Protein AF-0000000087551312 (afdb_homodimer)

Organism: NCBI:txid2305228

Structure (mmCIF, N/CA/C/O backbone):
data_AF-0000000087551312-model_v1
#
loop_
_entity.id
_entity.type
_entity.pdbx_description
1 polymer 'AsnC family transcriptional regulator'
#
loop_
_atom_site.group_PDB
_atom_site.id
_atom_site.type_symbol
_atom_site.label_atom_id
_atom_site.label_alt_id
_atom_site.label_comp_id
_atom_site.label_asym_id
_atom_site.label_entity_id
_atom_site.label_seq_id
_atom_site.pdbx_PDB_ins_code
_atom_site.Cartn_x
_atom_site.Cartn_y
_atom_site.Cartn_z
_atom_site.occupancy
_atom_site.B_iso_or_equiv
_atom_site.auth_seq_id
_atom_site.auth_comp_id
_atom_site.auth_asym_id
_atom_site.auth_atom_id
_atom_site.pdbx_PDB_model_num
ATOM 1 N N . MET A 1 1 ? 15.039 20.297 -13.961 1 52.34 1 MET A N 1
ATOM 2 C CA . MET A 1 1 ? 16.203 19.703 -13.312 1 52.34 1 MET A CA 1
ATOM 3 C C . MET A 1 1 ? 15.789 18.734 -12.211 1 52.34 1 MET A C 1
ATOM 5 O O . MET A 1 1 ? 14.789 18.953 -11.539 1 52.34 1 MET A O 1
ATOM 9 N N . ASN A 1 2 ? 16.203 17.359 -12.195 1 68.56 2 ASN A N 1
ATOM 10 C CA . ASN A 1 2 ? 15.852 16.359 -11.203 1 68.56 2 ASN A CA 1
ATOM 11 C C . ASN A 1 2 ? 16.328 16.75 -9.805 1 68.56 2 ASN A C 1
ATOM 13 O O . ASN A 1 2 ? 17.5 17.125 -9.625 1 68.56 2 ASN A O 1
ATOM 17 N N . TYR A 1 3 ? 15.375 17.25 -8.852 1 83.62 3 TYR A N 1
ATOM 18 C CA . TYR A 1 3 ? 15.719 17.562 -7.473 1 83.62 3 TYR A CA 1
ATOM 19 C C . TYR A 1 3 ? 16.547 16.453 -6.848 1 83.62 3 TYR A C 1
ATOM 21 O O . TYR A 1 3 ? 16.156 15.273 -6.91 1 83.62 3 TYR A O 1
ATOM 29 N N . GLN A 1 4 ? 17.781 16.875 -6.504 1 89.31 4 GLN A N 1
ATOM 30 C CA . GLN A 1 4 ? 18.641 15.914 -5.832 1 89.31 4 GLN A CA 1
ATOM 31 C C . GLN A 1 4 ? 18.578 16.078 -4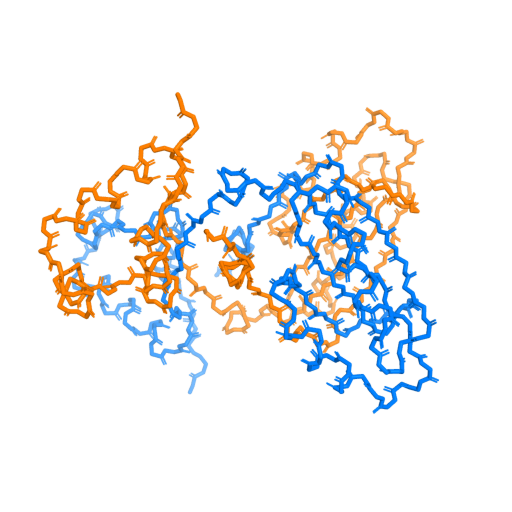.316 1 89.31 4 GLN A C 1
ATOM 33 O O . GLN A 1 4 ? 18.984 17.109 -3.777 1 89.31 4 GLN A O 1
ATOM 38 N N . LEU A 1 5 ? 18.156 15.062 -3.617 1 94.75 5 LEU A N 1
ATOM 39 C CA . LEU A 1 5 ? 18.031 15.094 -2.164 1 94.75 5 LEU A CA 1
ATOM 40 C C . LEU A 1 5 ? 19.406 15.203 -1.499 1 94.75 5 LEU A C 1
ATOM 42 O O . LEU A 1 5 ? 20.359 14.539 -1.912 1 94.75 5 LEU A O 1
ATOM 46 N N . ASP A 1 6 ? 19.516 16.031 -0.512 1 95.62 6 ASP A N 1
ATOM 47 C CA . ASP A 1 6 ? 20.703 16.016 0.33 1 95.62 6 ASP A CA 1
ATOM 48 C C . ASP A 1 6 ? 20.391 15.484 1.726 1 95.62 6 ASP A C 1
ATOM 50 O O . ASP A 1 6 ? 19.297 14.953 1.957 1 95.62 6 ASP A O 1
ATOM 54 N N . GLU A 1 7 ? 21.344 15.586 2.586 1 95.56 7 GLU A N 1
ATOM 55 C CA . GLU A 1 7 ? 21.219 14.992 3.912 1 95.56 7 GLU A CA 1
ATOM 56 C C . GLU A 1 7 ? 20.109 15.664 4.715 1 95.56 7 GLU A C 1
ATOM 58 O O . GLU A 1 7 ? 19.391 15.008 5.473 1 95.56 7 GLU A O 1
ATOM 63 N N . ILE A 1 8 ? 20 16.906 4.551 1 96.31 8 ILE A N 1
ATOM 64 C CA . ILE A 1 8 ? 18.984 17.656 5.27 1 96.31 8 ILE A CA 1
ATOM 65 C C . ILE A 1 8 ? 17.594 17.219 4.805 1 96.31 8 ILE A C 1
ATOM 67 O O . ILE A 1 8 ? 16.719 16.953 5.625 1 96.31 8 ILE A O 1
ATOM 71 N N . ASP A 1 9 ? 17.422 17.156 3.5 1 97.5 9 ASP A N 1
ATOM 72 C CA . ASP A 1 9 ? 16.156 16.688 2.938 1 97.5 9 ASP A CA 1
ATOM 73 C C . ASP A 1 9 ? 15.797 15.305 3.475 1 97.5 9 ASP A C 1
ATOM 75 O O . ASP A 1 9 ? 14.648 15.07 3.871 1 97.5 9 ASP A O 1
ATOM 79 N N . LYS A 1 10 ? 16.781 14.43 3.445 1 97.38 10 LYS A N 1
ATOM 80 C CA . LYS A 1 10 ? 16.562 13.055 3.895 1 97.38 10 LYS A CA 1
ATOM 81 C C . LYS A 1 10 ? 16.125 13.016 5.352 1 97.38 10 LYS A C 1
ATOM 83 O O . LYS A 1 10 ? 15.188 12.289 5.699 1 97.38 10 LYS A O 1
ATOM 88 N N . LYS A 1 11 ? 16.719 13.75 6.16 1 97.69 11 LYS A N 1
ATOM 89 C CA . LYS A 1 11 ? 16.359 13.789 7.578 1 97.69 11 LYS A CA 1
ATOM 90 C C . LYS A 1 11 ? 14.945 14.328 7.777 1 97.69 11 LYS A C 1
ATOM 92 O O . LYS A 1 11 ? 14.188 13.812 8.602 1 97.69 11 LYS A O 1
ATOM 97 N N . ILE A 1 12 ? 14.656 15.367 7.016 1 98.12 12 ILE A N 1
ATOM 98 C CA . ILE A 1 12 ? 13.305 15.914 7.078 1 98.12 12 ILE A CA 1
ATOM 99 C C . ILE A 1 12 ? 12.289 14.836 6.727 1 98.12 12 ILE A C 1
ATOM 101 O O . ILE A 1 12 ? 11.297 14.648 7.438 1 98.12 12 ILE A O 1
ATOM 105 N N . LEU A 1 13 ? 12.562 14.109 5.668 1 97.94 13 LEU A N 1
ATOM 106 C CA . LEU A 1 13 ? 11.672 13.039 5.23 1 97.94 13 LEU A CA 1
ATOM 107 C C . LEU A 1 13 ? 11.555 11.961 6.301 1 97.94 13 LEU A C 1
ATOM 109 O O . LEU A 1 13 ? 10.469 11.422 6.531 1 97.94 13 LEU A O 1
ATOM 113 N N . ASP A 1 14 ? 12.664 11.672 6.93 1 97.88 14 ASP A N 1
ATOM 114 C CA . ASP A 1 14 ? 12.641 10.672 7.992 1 97.88 14 ASP A CA 1
ATOM 115 C C . ASP A 1 14 ? 11.672 11.078 9.102 1 97.88 14 ASP A C 1
ATOM 117 O O . ASP A 1 14 ? 10.875 10.258 9.57 1 97.88 14 ASP A O 1
ATOM 121 N N . PHE A 1 15 ? 11.672 12.305 9.5 1 97.81 15 PHE A N 1
ATOM 122 C CA . PHE A 1 15 ? 10.789 12.805 10.555 1 97.81 15 PHE A CA 1
ATOM 123 C C . PHE A 1 15 ? 9.336 12.766 10.109 1 97.81 15 PHE A C 1
ATOM 125 O O . PHE A 1 15 ? 8.469 12.305 10.852 1 97.81 15 PHE A O 1
ATOM 132 N N . LEU A 1 16 ? 9.109 13.195 8.867 1 97.44 16 LEU A N 1
ATOM 133 C CA . LEU A 1 16 ? 7.738 13.312 8.383 1 97.44 16 LEU A CA 1
ATOM 134 C C . LEU A 1 16 ? 7.137 11.938 8.117 1 97.44 16 LEU A C 1
ATOM 136 O O . LEU A 1 16 ? 5.934 11.734 8.273 1 97.44 16 LEU A O 1
ATOM 140 N N . VAL A 1 17 ? 7.977 11 7.68 1 97.44 17 VAL A N 1
ATOM 141 C CA . VAL A 1 17 ? 7.508 9.633 7.477 1 97.44 17 VAL A CA 1
ATOM 142 C C . VAL A 1 17 ? 7.117 9.016 8.812 1 97.44 17 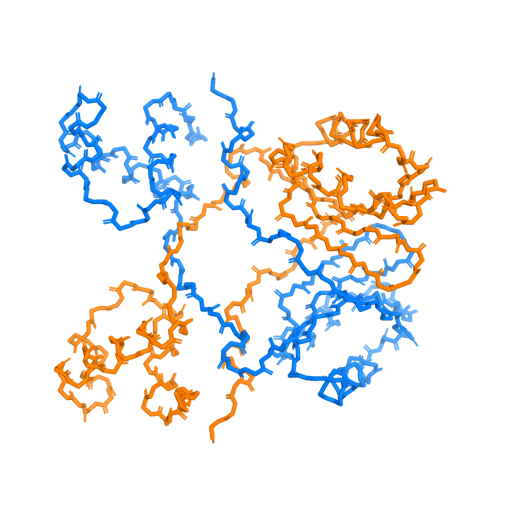VAL A C 1
ATOM 144 O O . VAL A 1 17 ? 6.129 8.289 8.906 1 97.44 17 VAL A O 1
ATOM 147 N N . GLU A 1 18 ? 7.863 9.359 9.805 1 95.56 18 GLU A N 1
ATOM 148 C CA . GLU A 1 18 ? 7.57 8.859 11.148 1 95.56 18 GLU A CA 1
ATOM 149 C C . GLU A 1 18 ? 6.312 9.508 11.719 1 95.56 18 GLU A C 1
ATOM 151 O O . GLU A 1 18 ? 5.488 8.836 12.344 1 95.56 18 GLU A O 1
ATOM 156 N N . ASN A 1 19 ? 6.234 10.773 11.523 1 94.19 19 ASN A N 1
ATOM 157 C CA . ASN A 1 19 ? 5.098 11.57 11.977 1 94.19 19 ASN A CA 1
ATOM 158 C C . ASN A 1 19 ? 4.785 12.711 11.008 1 94.19 19 ASN A C 1
ATOM 160 O O . ASN A 1 19 ? 5.395 13.781 11.086 1 94.19 19 ASN A O 1
ATOM 164 N N . THR A 1 20 ? 3.783 12.438 10.242 1 94.31 20 THR A N 1
ATOM 165 C CA . THR A 1 20 ? 3.453 13.344 9.148 1 94.31 20 THR A CA 1
ATOM 166 C C . THR A 1 20 ? 2.957 14.688 9.688 1 94.31 20 THR A C 1
ATOM 168 O O . THR A 1 20 ? 3.025 15.703 9 1 94.31 20 THR A O 1
ATOM 171 N N . ARG A 1 21 ? 2.529 14.734 10.867 1 89.88 21 ARG A N 1
ATOM 172 C CA . ARG A 1 21 ? 1.94 15.945 11.43 1 89.88 21 ARG A CA 1
ATOM 173 C C . ARG A 1 21 ? 2.939 16.672 12.32 1 89.88 21 ARG A C 1
ATOM 175 O O . ARG A 1 21 ? 2.607 17.703 12.922 1 89.88 21 ARG A O 1
ATOM 182 N N . MET A 1 22 ? 4.148 16.188 12.469 1 94.81 22 MET A N 1
ATOM 183 C CA . MET A 1 22 ? 5.145 16.859 13.305 1 94.81 22 MET A CA 1
ATOM 184 C C . MET A 1 22 ? 5.336 18.312 12.867 1 94.81 22 MET A C 1
ATOM 186 O O . MET A 1 22 ? 5.547 18.578 11.688 1 94.81 22 MET A O 1
ATOM 190 N N . PRO A 1 23 ? 5.195 19.234 13.852 1 96.44 23 PRO A N 1
ATOM 191 C CA . PRO A 1 23 ? 5.41 20.641 13.492 1 96.44 23 PRO A CA 1
ATOM 192 C C . PRO A 1 23 ? 6.812 20.906 12.953 1 96.44 23 PRO A C 1
ATOM 194 O O . PRO A 1 23 ? 7.789 20.344 13.453 1 96.44 23 PRO A O 1
ATOM 197 N N . PHE A 1 24 ? 6.824 21.797 11.945 1 97.44 24 PHE A N 1
ATOM 198 C CA . PHE A 1 24 ? 8.117 22.156 11.367 1 97.44 24 PHE A CA 1
ATOM 199 C C . PHE A 1 24 ? 9.039 22.766 12.414 1 97.44 24 PHE A C 1
ATOM 201 O O . PHE A 1 24 ? 10.25 22.578 12.367 1 97.44 24 PHE A O 1
ATOM 208 N N . THR A 1 25 ? 8.453 23.453 13.359 1 98.06 25 THR A N 1
ATOM 209 C CA . THR A 1 25 ? 9.25 24.031 14.43 1 98.06 25 THR A CA 1
ATOM 210 C C . THR A 1 25 ? 9.938 22.953 15.258 1 98.06 25 THR A C 1
ATOM 212 O O . THR A 1 25 ? 11.086 23.109 15.68 1 98.06 25 THR A O 1
ATOM 215 N N . GLU A 1 26 ? 9.289 21.859 15.539 1 98.19 26 GLU A N 1
ATOM 216 C CA . GLU A 1 26 ? 9.859 20.75 16.297 1 98.19 26 GLU A CA 1
ATOM 217 C C . GLU A 1 26 ? 10.969 20.062 15.5 1 98.19 26 GLU A C 1
ATOM 219 O O . GLU A 1 26 ? 12.023 19.75 16.047 1 98.19 26 GLU A O 1
ATOM 224 N N . ILE A 1 27 ? 10.742 19.812 14.234 1 98.31 27 ILE A N 1
ATOM 225 C CA . ILE A 1 27 ? 11.75 19.219 13.367 1 98.31 27 ILE A CA 1
ATOM 226 C C . ILE A 1 27 ? 13 20.109 13.352 1 98.31 27 ILE A C 1
ATOM 228 O O . ILE A 1 27 ? 14.117 19.609 13.477 1 98.31 27 ILE A O 1
ATOM 232 N N . ALA A 1 28 ? 12.789 21.406 13.203 1 98.38 28 ALA A N 1
ATOM 233 C CA . ALA A 1 28 ? 13.875 22.375 13.156 1 98.38 28 ALA A CA 1
ATOM 234 C C . ALA A 1 28 ? 14.742 22.297 14.414 1 98.38 28 ALA A C 1
ATOM 236 O O . ALA A 1 28 ? 15.969 22.297 14.328 1 98.38 28 ALA A O 1
ATOM 237 N N . LYS A 1 29 ? 14.102 22.203 15.516 1 98.31 29 LYS A N 1
ATOM 238 C CA . LYS A 1 29 ? 14.797 22.109 16.797 1 98.31 29 LYS A CA 1
ATOM 239 C C . LYS A 1 29 ? 15.664 20.844 16.859 1 98.31 29 LYS A C 1
ATOM 241 O O . LYS A 1 29 ? 16.828 20.906 17.266 1 98.31 29 LYS A O 1
ATOM 246 N N . GLN A 1 30 ? 15.133 19.766 16.406 1 97.75 30 GLN A N 1
ATOM 247 C CA . GLN A 1 30 ? 15.844 18.5 16.469 1 97.75 30 GLN A CA 1
ATOM 248 C C . GLN A 1 30 ? 17.031 18.484 15.508 1 97.75 30 GLN A C 1
ATOM 250 O O . GLN A 1 30 ? 18.031 17.812 15.758 1 97.75 30 GLN A O 1
ATOM 255 N N . MET A 1 31 ? 17 19.219 14.445 1 97.69 31 MET A N 1
ATOM 256 C CA . MET A 1 31 ? 18.031 19.203 13.414 1 97.69 31 MET A CA 1
ATOM 257 C C . MET A 1 31 ? 18.984 20.375 13.57 1 97.69 31 MET A C 1
ATOM 259 O O . MET A 1 31 ? 19.969 20.5 12.836 1 97.69 31 MET A O 1
ATOM 263 N N . ASP A 1 32 ? 18.656 21.234 14.453 1 97.25 32 ASP A N 1
ATOM 264 C CA . ASP A 1 32 ? 19.469 22.438 14.719 1 97.25 32 ASP A CA 1
ATOM 265 C C . ASP A 1 32 ? 19.516 23.344 13.492 1 97.25 32 ASP A C 1
ATOM 267 O O . ASP A 1 32 ? 20.594 23.719 13.031 1 97.25 32 ASP A O 1
ATOM 271 N N . VAL A 1 33 ? 18.375 23.609 12.852 1 97.12 33 VAL A N 1
ATOM 272 C CA . VAL A 1 33 ? 18.172 24.562 11.766 1 97.12 33 VAL A CA 1
ATOM 273 C C . VAL A 1 33 ? 16.922 25.406 12.047 1 97.12 33 VAL A C 1
ATOM 275 O O . VAL A 1 33 ? 16.219 25.188 13.031 1 97.12 33 VAL A O 1
ATOM 278 N N . SER A 1 34 ? 16.719 26.406 11.289 1 97 34 SER A N 1
ATOM 279 C CA . SER A 1 34 ? 15.539 27.266 11.484 1 97 34 SER A CA 1
ATOM 280 C C . SER A 1 34 ? 14.289 26.609 10.914 1 97 34 SER A C 1
ATOM 282 O O . SER A 1 34 ? 14.367 25.797 9.984 1 97 34 SER A O 1
ATOM 284 N N . ALA A 1 35 ? 13.117 27.016 11.469 1 96.88 35 ALA A N 1
ATOM 285 C CA . ALA A 1 35 ? 11.844 26.562 10.922 1 96.88 35 ALA A CA 1
ATOM 286 C C . ALA A 1 35 ? 11.688 26.984 9.469 1 96.88 35 ALA A C 1
ATOM 288 O O . ALA A 1 35 ? 11.094 26.266 8.656 1 96.88 35 ALA A O 1
ATOM 289 N N . GLY A 1 36 ? 12.211 28.125 9.133 1 97.56 36 GLY A N 1
ATOM 290 C CA . GLY A 1 36 ? 12.195 28.609 7.762 1 97.56 36 GLY A CA 1
ATOM 291 C C . GLY A 1 36 ? 12.914 27.672 6.801 1 97.56 36 GLY A C 1
ATOM 292 O O . GLY A 1 36 ? 12.445 27.438 5.688 1 97.56 36 GLY A O 1
ATOM 293 N N . THR A 1 37 ? 14.016 27.141 7.219 1 97.5 37 THR A N 1
ATOM 294 C CA . THR A 1 37 ? 14.766 26.188 6.406 1 97.5 37 THR A CA 1
ATOM 295 C C . THR A 1 37 ? 13.93 24.938 6.125 1 97.5 37 THR A C 1
ATOM 297 O O . THR A 1 37 ? 13.867 24.469 4.984 1 97.5 37 THR A O 1
ATOM 300 N N . ILE A 1 38 ? 13.258 24.391 7.18 1 98.31 38 ILE A N 1
ATOM 301 C CA . ILE A 1 38 ? 12.406 23.219 7.012 1 98.31 38 ILE A CA 1
ATOM 302 C C . ILE A 1 38 ? 11.297 23.531 6.012 1 98.31 38 ILE A C 1
ATOM 304 O O . ILE A 1 38 ? 11.047 22.75 5.09 1 98.31 38 ILE A O 1
ATOM 308 N N . HIS A 1 39 ? 10.688 24.688 6.16 1 98.19 39 HIS A N 1
ATOM 309 C CA . HIS A 1 39 ? 9.602 25.094 5.273 1 98.19 39 HIS A CA 1
ATOM 310 C C . HIS A 1 39 ? 10.062 25.141 3.822 1 98.19 39 HIS A C 1
ATOM 312 O O . HIS A 1 39 ? 9.398 24.578 2.939 1 98.19 39 HIS A O 1
ATOM 318 N N . VAL A 1 40 ? 11.148 25.766 3.588 1 98 40 VAL A N 1
ATOM 319 C CA . VAL A 1 40 ? 11.664 25.953 2.238 1 98 40 VAL A CA 1
ATOM 320 C C . VAL A 1 40 ? 12.008 24.594 1.621 1 98 40 VAL A C 1
ATOM 322 O O . VAL A 1 40 ? 11.672 24.328 0.464 1 98 40 VAL A O 1
ATOM 325 N N . ARG A 1 41 ? 12.664 23.734 2.422 1 98.19 41 ARG A N 1
ATOM 326 C CA . ARG A 1 41 ? 13.07 22.422 1.915 1 98.19 41 ARG A CA 1
ATOM 327 C C . ARG A 1 41 ? 11.859 21.562 1.6 1 98.19 41 ARG A C 1
ATOM 329 O O . ARG A 1 41 ? 11.82 20.891 0.567 1 98.19 41 ARG A O 1
ATOM 336 N N . VAL A 1 42 ? 10.852 21.531 2.459 1 97.94 42 VAL A N 1
ATOM 337 C CA . VAL A 1 42 ? 9.633 20.766 2.227 1 97.94 42 VAL A CA 1
ATOM 338 C C . VAL A 1 42 ? 8.93 21.281 0.971 1 97.94 42 VAL A C 1
ATOM 340 O O . VAL A 1 42 ? 8.516 20.484 0.119 1 97.94 42 VAL A O 1
ATOM 343 N N . LYS A 1 43 ? 8.867 22.562 0.858 1 97.69 43 LYS A N 1
ATOM 344 C CA . LYS A 1 43 ? 8.234 23.172 -0.313 1 97.69 43 LYS A CA 1
ATOM 345 C C . LYS A 1 43 ? 8.969 22.781 -1.593 1 97.69 43 LYS A C 1
ATOM 347 O O . LYS A 1 43 ? 8.344 22.469 -2.605 1 97.69 43 LYS A O 1
ATOM 352 N N . LYS A 1 44 ? 10.234 22.828 -1.572 1 97.94 44 LYS A N 1
ATOM 353 C CA . LYS A 1 44 ? 11.039 22.438 -2.732 1 97.94 44 LYS A CA 1
ATOM 354 C C . LYS A 1 44 ? 10.773 20.984 -3.119 1 97.94 44 LYS A C 1
ATOM 356 O O . LYS A 1 44 ? 10.672 20.656 -4.305 1 97.94 44 LYS A O 1
ATOM 361 N N . MET A 1 45 ? 10.656 20.125 -2.098 1 98.06 45 MET A N 1
ATOM 362 C CA . MET A 1 45 ? 10.391 18.703 -2.375 1 98.06 45 MET A CA 1
ATOM 363 C C . MET A 1 45 ? 8.977 18.516 -2.902 1 98.06 45 MET A C 1
ATOM 365 O O . MET A 1 45 ? 8.734 17.625 -3.727 1 98.06 45 MET A O 1
ATOM 369 N N . GLU A 1 46 ? 8.039 19.281 -2.443 1 97.75 46 GLU A N 1
ATOM 370 C CA . GLU A 1 46 ? 6.688 19.266 -2.994 1 97.75 46 GLU A CA 1
ATOM 371 C C . GLU A 1 46 ? 6.684 19.719 -4.449 1 97.75 46 GLU A C 1
ATOM 373 O O . GLU A 1 46 ? 6.09 19.062 -5.309 1 97.75 46 GLU A O 1
ATOM 378 N N . ASP A 1 47 ? 7.418 20.812 -4.758 1 97.62 47 ASP A N 1
ATOM 379 C CA . ASP A 1 47 ? 7.477 21.359 -6.105 1 97.62 47 ASP A CA 1
ATOM 380 C C . ASP A 1 47 ? 8.148 20.391 -7.07 1 97.62 47 ASP A C 1
ATOM 382 O O . ASP A 1 47 ? 7.797 20.328 -8.25 1 97.62 47 ASP A O 1
ATOM 386 N N . ALA A 1 48 ? 9.062 19.688 -6.516 1 97.5 48 ALA A N 1
ATOM 387 C CA . ALA A 1 48 ? 9.789 18.719 -7.324 1 97.5 48 ALA A CA 1
ATOM 388 C C . ALA A 1 48 ? 8.961 17.453 -7.543 1 97.5 48 ALA A C 1
ATOM 390 O O . ALA A 1 48 ? 9.359 16.562 -8.297 1 97.5 48 ALA A O 1
ATOM 391 N N . GLY A 1 49 ? 7.836 17.281 -6.824 1 97.56 49 GLY A N 1
ATOM 392 C CA . GLY A 1 49 ? 6.961 16.125 -6.984 1 97.56 49 GLY A CA 1
ATOM 393 C C . GLY A 1 49 ? 7.375 14.945 -6.137 1 97.56 49 GLY A C 1
ATOM 394 O O . GLY A 1 49 ? 6.902 13.828 -6.352 1 97.56 49 GLY A O 1
ATOM 395 N N . ILE A 1 50 ? 8.312 15.156 -5.246 1 97.69 50 ILE A N 1
ATOM 396 C CA . ILE A 1 50 ? 8.75 14.094 -4.344 1 97.69 50 ILE A CA 1
ATOM 397 C C . ILE A 1 50 ? 7.703 13.875 -3.254 1 97.69 50 ILE A C 1
ATOM 399 O O . ILE A 1 50 ? 7.281 12.742 -3.01 1 97.69 50 ILE A O 1
ATOM 403 N N . ILE A 1 51 ? 7.359 14.945 -2.58 1 97.44 51 ILE A N 1
ATOM 404 C CA . ILE A 1 51 ? 6.266 14.906 -1.618 1 97.44 51 ILE A CA 1
ATOM 405 C C . ILE A 1 51 ? 4.945 15.203 -2.328 1 97.44 51 ILE A C 1
ATOM 407 O O . ILE A 1 51 ? 4.77 16.281 -2.9 1 97.44 51 ILE A O 1
ATOM 411 N N . LEU A 1 52 ? 4.023 14.312 -2.279 1 96.56 52 LEU A N 1
ATOM 412 C CA . LEU A 1 52 ? 2.768 14.445 -3.012 1 96.56 52 LEU A CA 1
ATOM 413 C C . LEU A 1 52 ? 1.635 14.852 -2.078 1 96.56 52 LEU A C 1
ATOM 415 O O . LEU A 1 52 ? 0.522 15.133 -2.533 1 96.56 52 LEU A O 1
ATOM 419 N N . GLY A 1 53 ? 1.945 14.875 -0.782 1 94.44 53 GLY A N 1
ATOM 420 C CA . GLY A 1 53 ? 0.942 15.156 0.233 1 94.44 53 GLY A CA 1
ATOM 421 C C . GLY A 1 53 ? 0.851 14.078 1.293 1 94.44 53 GLY A C 1
ATOM 422 O O . GLY A 1 53 ? 1.863 13.484 1.671 1 94.44 53 GLY A O 1
ATOM 423 N N . SER A 1 54 ? -0.32 13.961 1.87 1 94.94 54 SER A N 1
ATOM 424 C CA . SER A 1 54 ? -0.538 12.93 2.885 1 94.94 54 SER A CA 1
ATOM 425 C C . SER A 1 54 ? -1.822 12.156 2.617 1 94.94 54 SER A C 1
ATOM 427 O O . SER A 1 54 ? -2.693 12.617 1.88 1 94.94 54 SER A O 1
ATOM 429 N N . SER A 1 55 ? -1.893 10.984 3.084 1 96.12 55 SER A N 1
ATOM 430 C CA . SER A 1 55 ? -3.082 10.148 2.967 1 96.12 55 SER A CA 1
ATOM 431 C C . SER A 1 55 ? -3.561 9.672 4.336 1 96.12 55 SER A C 1
ATOM 433 O O . SER A 1 55 ? -2.748 9.406 5.223 1 96.12 55 SER A O 1
ATOM 435 N N . LEU A 1 56 ? -4.891 9.578 4.441 1 96.62 56 LEU A N 1
ATOM 436 C CA . LEU A 1 56 ? -5.484 9.086 5.676 1 96.62 56 LEU A CA 1
ATOM 437 C C . LEU A 1 56 ? -5.152 7.609 5.887 1 96.62 56 LEU A C 1
ATOM 439 O O . LEU A 1 56 ? -5.219 6.816 4.945 1 96.62 56 LEU A O 1
ATOM 443 N N . ASN A 1 57 ? -4.68 7.262 7.055 1 96.75 57 ASN A N 1
ATOM 444 C CA . ASN A 1 57 ? -4.488 5.867 7.438 1 96.75 57 ASN A CA 1
ATOM 445 C C . ASN A 1 57 ? -5.723 5.309 8.141 1 96.75 57 ASN A C 1
ATOM 447 O O . ASN A 1 57 ? -6.035 5.703 9.266 1 96.75 57 ASN A O 1
ATOM 451 N N . ILE A 1 58 ? -6.395 4.414 7.445 1 97.06 58 ILE A N 1
ATOM 452 C CA . ILE A 1 58 ? -7.613 3.807 7.965 1 97.06 58 ILE A CA 1
ATOM 453 C C . ILE A 1 58 ? -7.359 2.332 8.273 1 97.06 58 ILE A C 1
ATOM 455 O O . ILE A 1 58 ? -6.711 1.628 7.5 1 97.06 58 ILE A O 1
ATOM 459 N N . ASP A 1 59 ? -7.812 1.879 9.406 1 96.81 59 ASP A N 1
ATOM 460 C CA . ASP A 1 59 ? -7.836 0.449 9.703 1 96.81 59 ASP A CA 1
ATOM 461 C C . ASP A 1 59 ? -9.109 -0.201 9.164 1 96.81 59 ASP A C 1
ATOM 463 O O . ASP A 1 59 ? -10.117 -0.285 9.867 1 96.81 59 ASP A O 1
ATOM 467 N N . TYR A 1 60 ? -9 -0.738 8.016 1 96.62 60 TYR A N 1
ATOM 468 C CA . TYR A 1 60 ? -10.172 -1.309 7.371 1 96.62 60 TYR A CA 1
ATOM 469 C C . TYR A 1 60 ? -10.617 -2.582 8.078 1 96.62 60 TYR A C 1
ATOM 471 O O . TYR A 1 60 ? -11.75 -3.041 7.898 1 96.62 60 TYR A O 1
ATOM 479 N N . GLY A 1 61 ? -9.703 -3.184 8.875 1 95.38 61 GLY A N 1
ATOM 480 C CA . GLY A 1 61 ? -10.141 -4.266 9.75 1 95.38 61 GLY A CA 1
ATOM 481 C C . GLY A 1 61 ? -11.234 -3.848 10.719 1 95.38 61 GLY A C 1
ATOM 482 O O . GLY A 1 61 ? -12.18 -4.602 10.953 1 95.38 61 GLY A O 1
ATOM 483 N N . LYS A 1 62 ? -11.125 -2.67 11.203 1 95.44 62 LYS A N 1
ATOM 484 C CA . LYS A 1 62 ? -12.125 -2.129 12.117 1 95.44 62 LYS A CA 1
ATOM 485 C C . LYS A 1 62 ? -13.43 -1.835 11.383 1 95.44 62 LYS A C 1
ATOM 487 O O . LYS A 1 62 ? -14.469 -1.605 12.016 1 95.44 62 LYS A O 1
ATOM 492 N N . LEU A 1 63 ? -13.391 -1.879 10.078 1 95.06 63 LEU A N 1
ATOM 493 C CA . LEU A 1 63 ? -14.578 -1.688 9.25 1 95.06 63 LEU A CA 1
ATOM 494 C C . LEU A 1 63 ? -15.023 -3.006 8.633 1 95.06 63 LEU A C 1
ATOM 496 O O . LEU A 1 63 ? -15.727 -3.012 7.613 1 95.06 63 LEU A O 1
ATOM 500 N N . ASP A 1 64 ? -14.484 -4.133 9.078 1 94.44 64 ASP A N 1
ATOM 501 C CA . ASP A 1 64 ? -14.914 -5.504 8.82 1 94.44 64 ASP A CA 1
ATOM 502 C C . ASP A 1 64 ? -14.258 -6.047 7.547 1 94.44 64 ASP A C 1
ATOM 504 O O . ASP A 1 64 ? -14.695 -7.07 7.008 1 94.44 64 ASP A O 1
ATOM 508 N N . TYR A 1 65 ? -13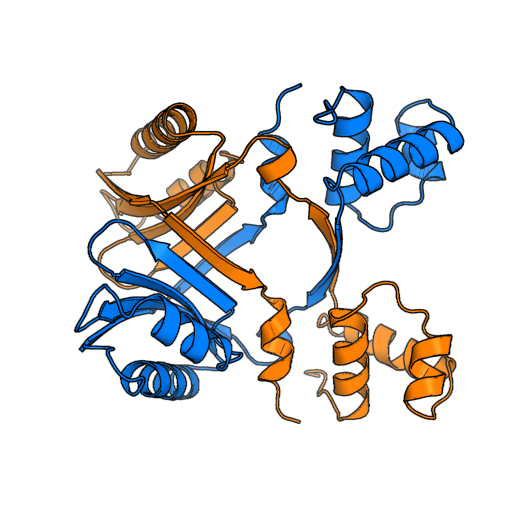.305 -5.352 7.07 1 97 65 TYR A N 1
ATOM 509 C CA . TYR A 1 65 ? -12.555 -5.867 5.934 1 97 65 TYR A CA 1
ATOM 510 C C . TYR A 1 65 ? -11.281 -6.562 6.395 1 97 65 TYR A C 1
ATOM 512 O O . TYR A 1 65 ? -10.195 -5.969 6.383 1 97 65 TYR A O 1
ATOM 520 N N . HIS A 1 66 ? -11.398 -7.832 6.633 1 96.25 66 HIS A N 1
ATOM 521 C CA . HIS A 1 66 ? -10.328 -8.602 7.262 1 96.25 66 HIS A CA 1
ATOM 522 C C . HIS A 1 66 ? -9.641 -9.516 6.258 1 96.25 66 HIS A C 1
ATOM 524 O O . HIS A 1 66 ? -8.578 -10.07 6.543 1 96.25 66 HIS A O 1
ATOM 530 N N . PHE A 1 67 ? -10.25 -9.68 5.195 1 98.19 67 PHE A N 1
ATOM 531 C CA . PHE A 1 67 ? -9.797 -10.68 4.238 1 98.19 67 PHE A CA 1
ATOM 532 C C . PHE A 1 67 ? -8.938 -10.047 3.154 1 98.19 67 PHE A C 1
ATOM 534 O O . PHE A 1 67 ? -9.312 -9.023 2.578 1 98.19 67 PHE A O 1
ATOM 541 N N . THR A 1 68 ? -7.781 -10.578 2.93 1 98.56 68 THR A N 1
ATOM 542 C CA . THR A 1 68 ? -6.898 -10.148 1.849 1 98.56 68 THR A CA 1
ATOM 543 C C . THR A 1 68 ? -6.527 -11.328 0.955 1 98.56 68 THR A C 1
ATOM 545 O O . THR A 1 68 ? -6.25 -12.422 1.448 1 98.56 68 THR A O 1
ATOM 548 N N . ALA A 1 69 ? -6.559 -11.125 -0.315 1 98.5 69 ALA A N 1
ATOM 549 C CA . ALA A 1 69 ? -6.137 -12.156 -1.265 1 98.5 69 ALA A CA 1
ATOM 550 C C . ALA A 1 69 ? -5.348 -11.539 -2.418 1 98.5 69 ALA A C 1
ATOM 552 O O . ALA A 1 69 ? -5.535 -10.375 -2.756 1 98.5 69 ALA A O 1
ATOM 553 N N . PHE A 1 70 ? -4.488 -12.32 -2.926 1 98.5 70 PHE A N 1
ATOM 554 C CA . PHE A 1 70 ? -3.779 -12.031 -4.164 1 98.5 70 PHE A CA 1
ATOM 555 C C . PHE A 1 70 ? -4.359 -12.836 -5.324 1 98.5 70 PHE A C 1
ATOM 557 O O . PHE A 1 70 ? -4.555 -14.047 -5.211 1 98.5 70 PHE A O 1
ATOM 564 N N . ILE A 1 71 ? -4.59 -12.133 -6.445 1 98.62 71 ILE A N 1
ATOM 565 C CA . ILE A 1 71 ? -5.246 -12.797 -7.562 1 98.62 71 ILE A CA 1
ATOM 566 C C . ILE A 1 71 ? -4.383 -12.672 -8.82 1 98.62 71 ILE A C 1
ATOM 568 O O . ILE A 1 71 ? -4.109 -11.562 -9.281 1 98.62 71 ILE A O 1
ATOM 572 N N . GLY A 1 72 ? -3.93 -13.82 -9.328 1 98.25 72 GLY A N 1
ATOM 573 C CA . GLY A 1 72 ? -3.365 -13.867 -10.664 1 98.25 72 GLY A CA 1
ATOM 574 C C . GLY A 1 72 ? -4.418 -13.984 -11.75 1 98.25 72 GLY A C 1
ATOM 575 O O . GLY A 1 72 ? -5.309 -14.828 -11.672 1 98.25 72 GLY A O 1
ATOM 576 N N . VAL A 1 73 ? -4.324 -13.164 -12.781 1 98.81 73 VAL A N 1
ATOM 577 C CA . VAL A 1 73 ? -5.316 -13.133 -13.852 1 98.81 73 VAL A CA 1
ATOM 578 C C . VAL A 1 73 ? -4.664 -13.516 -15.18 1 98.81 73 VAL A C 1
ATOM 580 O O . VAL A 1 73 ? -3.664 -12.914 -15.586 1 98.81 73 VAL A O 1
ATOM 58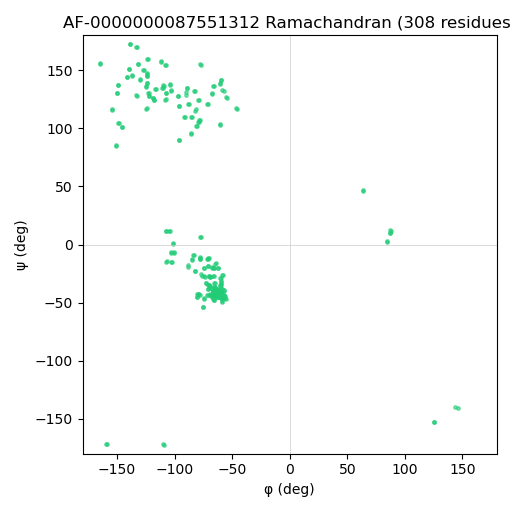3 N N . LEU A 1 74 ? -5.238 -14.5 -15.773 1 98.69 74 LEU A N 1
ATOM 584 C CA . LEU A 1 74 ? -4.84 -14.891 -17.125 1 98.69 74 LEU A CA 1
ATOM 585 C C . LEU A 1 74 ? -5.863 -14.422 -18.156 1 98.69 74 LEU A C 1
ATOM 587 O O . LEU A 1 74 ? -7.07 -14.602 -17.953 1 98.69 74 LEU A O 1
ATOM 591 N N . LEU A 1 75 ? -5.344 -13.906 -19.281 1 98.56 75 LEU A N 1
ATOM 592 C CA . LEU A 1 75 ? -6.23 -13.328 -20.281 1 98.56 75 LEU A CA 1
ATOM 593 C C . LEU A 1 75 ? -6.32 -14.234 -21.5 1 98.56 75 LEU A C 1
ATOM 595 O O . LEU A 1 75 ? -5.383 -14.977 -21.797 1 98.56 75 LEU A O 1
ATOM 599 N N . THR A 1 76 ? -7.402 -14.117 -22.188 1 97.62 76 THR A N 1
ATOM 600 C CA . THR A 1 76 ? -7.574 -14.82 -23.453 1 97.62 76 THR A CA 1
ATOM 601 C C . THR A 1 76 ? -6.684 -14.219 -24.531 1 97.62 76 THR A C 1
ATOM 603 O O . THR A 1 76 ? -6.184 -14.93 -25.406 1 97.62 76 THR A O 1
ATOM 606 N N . LYS A 1 77 ? -6.578 -12.898 -24.5 1 96.25 77 LYS A N 1
ATOM 607 C CA . LYS A 1 77 ? -5.758 -12.125 -25.422 1 96.25 77 LYS A CA 1
ATOM 608 C C . LYS A 1 77 ? -4.91 -11.094 -24.672 1 96.25 77 LYS A C 1
ATOM 610 O O . LYS A 1 77 ? -5.449 -10.227 -23.984 1 96.25 77 LYS A O 1
ATOM 615 N N . SER A 1 78 ? -3.664 -11.117 -24.938 1 92.38 78 SER A N 1
ATOM 616 C CA . SER A 1 78 ? -2.752 -10.266 -24.188 1 92.38 78 SER A CA 1
ATOM 617 C C . SER A 1 78 ? -2.955 -8.789 -24.531 1 92.38 78 SER A C 1
ATOM 619 O O . SER A 1 78 ? -2.65 -7.91 -23.719 1 92.38 78 SER A O 1
ATOM 621 N N . ASN A 1 79 ? -3.402 -8.547 -25.688 1 95.75 79 ASN A N 1
ATOM 622 C CA . ASN A 1 79 ? -3.562 -7.148 -26.094 1 95.75 79 ASN A CA 1
ATOM 623 C C . ASN A 1 79 ? -4.809 -6.527 -25.469 1 95.75 79 ASN A C 1
ATOM 625 O O . ASN A 1 79 ? -5.133 -5.371 -25.734 1 95.75 79 ASN A O 1
ATOM 629 N N . ARG A 1 80 ? -5.473 -7.266 -24.578 1 97.06 80 ARG A N 1
ATOM 630 C CA . ARG A 1 80 ? -6.664 -6.762 -23.891 1 97.06 80 ARG A CA 1
ATOM 631 C C . ARG A 1 80 ? -6.352 -6.367 -22.453 1 97.06 80 ARG A C 1
ATOM 633 O O . ARG A 1 80 ? -7.262 -6.109 -21.672 1 97.06 80 ARG A O 1
ATOM 640 N N . THR A 1 81 ? -5.168 -6.305 -22.109 1 98.19 81 THR A N 1
ATOM 641 C CA . THR A 1 81 ? -4.711 -6.066 -20.75 1 98.19 81 THR A CA 1
ATOM 642 C C . THR A 1 81 ? -5.266 -4.75 -20.203 1 98.19 81 THR A C 1
ATOM 644 O O . THR A 1 81 ? -5.816 -4.703 -19.109 1 98.19 81 THR A O 1
ATOM 647 N N . GLN A 1 82 ? -5.242 -3.689 -21.031 1 98.31 82 GLN A N 1
ATOM 648 C CA . GLN A 1 82 ? -5.652 -2.367 -20.578 1 98.31 82 GLN A CA 1
ATOM 649 C C . GLN A 1 82 ? -7.156 -2.311 -20.328 1 98.31 82 GLN A C 1
ATOM 651 O O . GLN A 1 82 ? -7.613 -1.674 -19.375 1 98.31 82 GLN A O 1
ATOM 656 N N . GLU A 1 83 ? -7.887 -2.998 -21.125 1 98.56 83 GLU A N 1
ATOM 657 C CA . GLU A 1 83 ? -9.336 -3.045 -20.953 1 98.56 83 GLU A CA 1
ATOM 658 C C . GLU A 1 83 ? -9.719 -3.768 -19.656 1 98.56 83 GLU A C 1
ATOM 660 O O . GLU A 1 83 ? -10.602 -3.32 -18.922 1 98.56 83 GLU A O 1
ATOM 665 N N . VAL A 1 84 ? -9.016 -4.828 -19.375 1 98.75 84 VAL A N 1
ATOM 666 C CA . VAL A 1 84 ? -9.297 -5.598 -18.172 1 98.75 84 VAL A CA 1
ATOM 667 C C . VAL A 1 84 ? -8.898 -4.785 -16.938 1 98.75 84 VAL A C 1
ATOM 669 O O . VAL A 1 84 ? -9.625 -4.766 -15.938 1 98.75 84 VAL A O 1
ATOM 672 N N . LEU A 1 85 ? -7.809 -4.043 -17.031 1 98.81 85 LEU A N 1
ATOM 673 C CA . LEU A 1 85 ? -7.371 -3.189 -15.93 1 98.81 85 LEU A CA 1
ATOM 674 C C . LEU A 1 85 ? -8.414 -2.125 -15.617 1 98.81 85 LEU A C 1
ATOM 676 O O . LEU A 1 85 ? -8.688 -1.839 -14.453 1 98.81 85 LEU A O 1
ATOM 680 N N . LYS A 1 86 ? -8.984 -1.577 -16.641 1 98.75 86 LYS A N 1
ATOM 681 C CA . LYS A 1 86 ? -10.031 -0.573 -16.453 1 98.75 86 LYS A CA 1
ATOM 682 C C . LYS A 1 86 ? -11.227 -1.154 -15.711 1 98.75 86 LYS A C 1
ATOM 684 O O . LYS A 1 86 ? -11.766 -0.523 -14.797 1 98.75 86 LYS A O 1
ATOM 689 N N . GLU A 1 87 ? -11.602 -2.346 -16.078 1 98.81 87 GLU A N 1
ATOM 690 C CA . GLU A 1 87 ? -12.727 -3.002 -15.414 1 98.81 87 GLU A CA 1
ATOM 691 C C . GLU A 1 87 ? -12.391 -3.332 -13.961 1 98.81 87 GLU A C 1
ATOM 693 O O . GLU A 1 87 ? -13.234 -3.174 -13.078 1 98.81 87 GLU A O 1
ATOM 698 N N . LEU A 1 88 ? -11.172 -3.787 -13.727 1 98.88 88 LEU A N 1
ATOM 699 C CA . LEU A 1 88 ? -10.727 -4.082 -12.367 1 98.88 88 LEU A CA 1
ATOM 700 C C . LEU A 1 88 ? -10.773 -2.832 -11.5 1 98.88 88 LEU A C 1
ATOM 702 O O . LEU A 1 88 ? -11.117 -2.91 -10.312 1 98.88 88 LEU A O 1
ATOM 706 N N . SER A 1 89 ? -10.484 -1.661 -12.109 1 98.62 89 SER A N 1
ATOM 707 C CA . SER A 1 89 ? -10.406 -0.409 -11.359 1 98.62 89 SER A CA 1
ATOM 708 C C . SER A 1 89 ? -11.781 0.064 -10.922 1 98.62 89 SER A C 1
ATOM 710 O O . SER A 1 89 ? -11.898 0.926 -10.047 1 98.62 89 SER A O 1
ATOM 712 N N . VAL A 1 90 ? -12.828 -0.526 -11.453 1 98.38 90 VAL A N 1
ATOM 713 C CA . VAL A 1 90 ? -14.203 -0.19 -11.086 1 98.38 90 VAL A CA 1
ATOM 714 C C . VAL A 1 90 ? -14.594 -0.929 -9.805 1 98.38 90 VAL A C 1
ATOM 716 O O . VAL A 1 90 ? -15.508 -0.514 -9.094 1 98.38 90 VAL A O 1
ATOM 719 N N . ILE A 1 91 ? -13.93 -2.004 -9.516 1 98.69 91 ILE A N 1
ATOM 720 C CA . ILE A 1 91 ? -14.188 -2.789 -8.312 1 98.69 91 ILE A CA 1
ATOM 721 C C . ILE A 1 91 ? -13.398 -2.209 -7.141 1 98.69 91 ILE A C 1
ATOM 723 O O . ILE A 1 91 ? -12.18 -2.367 -7.066 1 98.69 91 ILE A O 1
ATOM 727 N N . PRO A 1 92 ? -14 -1.608 -6.184 1 98.56 92 PRO A N 1
ATOM 728 C CA . PRO A 1 92 ? -13.289 -0.881 -5.129 1 98.56 92 PRO A CA 1
ATOM 729 C C . PRO A 1 92 ? -12.453 -1.799 -4.238 1 98.56 92 PRO A C 1
ATOM 731 O O . PRO A 1 92 ? -11.477 -1.355 -3.633 1 98.56 92 PRO A O 1
ATOM 734 N N . ASN A 1 93 ? -12.812 -3.072 -4.273 1 98.88 93 ASN A N 1
ATOM 735 C CA . ASN A 1 93 ? -12.102 -4.035 -3.439 1 98.88 93 ASN A CA 1
ATOM 736 C C . ASN A 1 93 ? -10.719 -4.352 -4 1 98.88 93 ASN A C 1
ATOM 738 O O . ASN A 1 93 ? -9.875 -4.914 -3.301 1 98.88 93 ASN A O 1
ATOM 742 N N . VAL A 1 94 ? -10.531 -4.074 -5.309 1 98.88 94 VAL A N 1
ATOM 743 C CA . VAL A 1 94 ? -9.211 -4.207 -5.91 1 98.88 94 VAL A CA 1
ATOM 744 C C . VAL A 1 94 ? -8.352 -2.996 -5.543 1 98.88 94 VAL A C 1
ATOM 746 O O . VAL A 1 94 ? -8.531 -1.909 -6.098 1 98.88 94 VAL A O 1
ATOM 749 N N . ILE A 1 95 ? -7.371 -3.275 -4.629 1 98.69 95 ILE A N 1
ATOM 750 C CA . ILE A 1 95 ? -6.672 -2.109 -4.102 1 98.69 95 ILE A CA 1
ATOM 751 C C . ILE A 1 95 ? -5.305 -1.982 -4.77 1 98.69 95 ILE A C 1
ATOM 753 O O . ILE A 1 95 ? -4.656 -0.936 -4.684 1 98.69 95 ILE A O 1
ATOM 757 N N . GLU A 1 96 ? -4.844 -3.025 -5.434 1 98.75 96 GLU A N 1
ATOM 758 C CA . GLU A 1 96 ? -3.648 -2.998 -6.273 1 98.75 96 GLU A CA 1
ATOM 759 C C . GLU A 1 96 ? -3.838 -3.842 -7.531 1 98.75 96 GLU A C 1
ATOM 761 O O . GLU A 1 96 ? -4.508 -4.875 -7.496 1 98.75 96 GLU A O 1
ATOM 766 N N . ALA A 1 97 ? -3.287 -3.395 -8.609 1 98.81 97 ALA A N 1
ATOM 767 C CA . ALA A 1 97 ? -3.254 -4.125 -9.875 1 98.81 97 ALA A CA 1
ATOM 768 C C . ALA A 1 97 ? -2.004 -3.773 -10.68 1 98.81 97 ALA A C 1
ATOM 770 O O . ALA A 1 97 ? -1.661 -2.598 -10.82 1 98.81 97 ALA A O 1
ATOM 771 N N . SER A 1 98 ? -1.352 -4.762 -11.117 1 98.69 98 SER A N 1
ATOM 772 C CA . SER A 1 98 ? -0.127 -4.582 -11.891 1 98.69 98 SER A CA 1
ATOM 773 C C . SER A 1 98 ? -0.084 -5.527 -13.086 1 98.69 98 SER A C 1
ATOM 775 O O . SER A 1 98 ? -0.539 -6.668 -13 1 98.69 98 SER A O 1
ATOM 777 N N . VAL A 1 99 ? 0.5 -5.039 -14.172 1 98.69 99 VAL A N 1
ATOM 778 C CA . VAL A 1 99 ? 0.922 -5.922 -15.25 1 98.69 99 VAL A CA 1
ATOM 779 C C . VAL A 1 99 ? 2.246 -6.59 -14.883 1 98.69 99 VAL A C 1
ATOM 781 O O . VAL A 1 99 ? 3.219 -5.91 -14.547 1 98.69 99 VAL A O 1
ATOM 784 N N . ILE A 1 100 ? 2.258 -7.879 -14.906 1 97.75 100 ILE A N 1
ATOM 785 C CA . ILE A 1 100 ? 3.465 -8.516 -14.391 1 97.75 100 ILE A CA 1
ATOM 786 C C . ILE A 1 100 ? 4.059 -9.438 -15.461 1 97.75 100 ILE A C 1
ATOM 788 O O . ILE A 1 100 ? 3.371 -9.812 -16.406 1 97.75 100 ILE A O 1
ATOM 792 N N . SER A 1 101 ? 5.395 -9.656 -15.148 1 95.06 101 SER A N 1
ATOM 793 C CA . SER A 1 101 ? 6.094 -10.664 -15.938 1 95.06 101 SER A CA 1
ATOM 794 C C . SER A 1 101 ? 5.969 -12.047 -15.297 1 95.06 101 SER A C 1
ATOM 796 O O . SER A 1 101 ? 5.734 -12.156 -14.094 1 95.06 101 SER A O 1
ATOM 798 N N . GLY A 1 102 ? 5.605 -13.023 -15.891 1 91.56 102 GLY A N 1
ATOM 799 C CA . GLY A 1 102 ? 5.504 -14.344 -15.297 1 91.56 102 GLY A CA 1
ATOM 800 C C . GLY A 1 102 ? 4.352 -15.164 -15.852 1 91.56 102 GLY A C 1
ATOM 801 O O . GLY A 1 102 ? 4.035 -15.07 -17.047 1 91.56 102 GLY A O 1
ATOM 802 N N . LYS A 1 103 ? 3.828 -15.82 -14.789 1 92.56 103 LYS A N 1
ATOM 803 C CA . LYS A 1 103 ? 2.82 -16.797 -15.18 1 92.56 103 LYS A CA 1
ATOM 804 C C . LYS A 1 103 ? 1.496 -16.125 -15.516 1 92.56 103 LYS A C 1
ATOM 806 O O . LYS A 1 103 ? 0.724 -16.625 -16.328 1 92.56 103 LYS A O 1
ATOM 811 N N . TYR A 1 104 ? 1.229 -14.906 -14.93 1 97.56 104 TYR A N 1
ATOM 812 C CA . TYR A 1 104 ? -0.036 -14.203 -15.125 1 97.56 104 TYR A CA 1
ATOM 813 C C . TYR A 1 104 ? 0.163 -12.938 -15.945 1 97.56 104 TYR A C 1
ATOM 815 O O . TYR A 1 104 ? 1.275 -12.414 -16.031 1 97.56 104 TYR A O 1
ATOM 823 N N . ASN A 1 105 ? -0.934 -12.508 -16.562 1 98.5 105 ASN A N 1
ATOM 824 C CA . ASN A 1 105 ? -0.901 -11.219 -17.234 1 98.5 105 ASN A CA 1
ATOM 825 C C . ASN A 1 105 ? -1.016 -10.055 -16.25 1 98.5 105 ASN A C 1
ATOM 827 O O . ASN A 1 105 ? -0.32 -9.047 -16.391 1 98.5 105 ASN A O 1
ATOM 831 N N . ILE A 1 106 ? -1.924 -10.219 -15.297 1 98.75 106 ILE A N 1
ATOM 832 C CA . ILE A 1 106 ? -2.203 -9.195 -14.297 1 98.75 106 ILE A CA 1
ATOM 833 C C . ILE A 1 106 ? -2.172 -9.812 -12.898 1 98.75 106 ILE A C 1
ATOM 835 O O . ILE A 1 106 ? -2.555 -10.969 -12.719 1 98.75 106 ILE A O 1
ATOM 839 N N . PHE A 1 107 ? -1.666 -9.117 -11.961 1 98.62 107 PHE A N 1
ATOM 840 C CA . PHE A 1 107 ? -1.657 -9.492 -10.555 1 98.62 107 PHE A CA 1
ATOM 841 C C . PHE A 1 107 ? -2.338 -8.43 -9.703 1 98.62 107 PHE A C 1
ATOM 843 O O . PHE A 1 107 ? -2.027 -7.238 -9.82 1 98.62 107 PHE A O 1
ATOM 850 N N . CYS A 1 108 ? -3.283 -8.852 -8.828 1 98.5 108 CYS A N 1
ATOM 851 C CA . CYS A 1 108 ? -4.082 -7.918 -8.039 1 98.5 108 CYS A CA 1
ATOM 852 C C . CYS A 1 108 ? -4.016 -8.273 -6.555 1 98.5 108 CYS A C 1
ATOM 854 O O . CYS A 1 108 ? -3.779 -9.43 -6.195 1 98.5 108 CYS A O 1
ATOM 856 N N . LYS A 1 109 ? -4.133 -7.324 -5.781 1 98.75 109 LYS A N 1
ATOM 857 C CA . LYS A 1 109 ? -4.43 -7.469 -4.359 1 98.75 109 LYS A CA 1
ATOM 858 C C . LYS A 1 109 ? -5.863 -7.047 -4.051 1 98.75 109 LYS A C 1
ATOM 860 O O . LYS A 1 109 ? -6.293 -5.961 -4.441 1 98.75 109 LYS A O 1
ATOM 865 N N . VAL A 1 110 ? -6.605 -7.867 -3.35 1 98.88 110 VAL A N 1
ATOM 866 C CA . VAL A 1 110 ? -8.016 -7.637 -3.055 1 98.88 110 VAL A CA 1
ATOM 867 C C . VAL A 1 110 ? -8.234 -7.66 -1.544 1 98.88 110 VAL A C 1
ATOM 869 O O . VAL A 1 110 ? -7.66 -8.492 -0.839 1 98.88 110 VAL A O 1
ATOM 872 N N . ARG A 1 111 ? -9.039 -6.77 -1.107 1 98.69 111 ARG A N 1
ATOM 873 C CA . ARG A 1 111 ? -9.508 -6.77 0.275 1 98.69 111 ARG A CA 1
ATOM 874 C C . ARG A 1 111 ? -11.016 -6.973 0.342 1 98.69 111 ARG A C 1
ATOM 876 O O . ARG A 1 111 ? -11.766 -6.414 -0.464 1 98.69 111 ARG A O 1
ATOM 883 N N . ALA A 1 112 ? -11.438 -7.816 1.185 1 98.69 112 ALA A N 1
ATOM 884 C CA . ALA A 1 112 ? -12.852 -8.156 1.354 1 98.69 112 ALA A CA 1
ATOM 885 C C . ALA A 1 112 ? -13.203 -8.297 2.832 1 98.69 112 ALA A C 1
ATOM 887 O O . ALA A 1 112 ? -12.328 -8.258 3.695 1 98.69 112 ALA A O 1
ATOM 888 N N . LYS A 1 113 ? -14.484 -8.445 3.109 1 97.88 113 LYS A N 1
ATOM 889 C CA . LYS A 1 113 ? -14.953 -8.586 4.484 1 97.88 113 LYS A CA 1
ATOM 890 C C . LYS A 1 113 ? -14.633 -9.969 5.039 1 97.88 113 LYS A C 1
ATOM 892 O O . LYS A 1 113 ? -14.18 -10.102 6.18 1 97.88 113 LYS A O 1
ATOM 897 N N . ASN A 1 114 ? -14.906 -10.914 4.266 1 97.31 114 ASN A N 1
ATOM 898 C CA . ASN A 1 114 ? -14.766 -12.32 4.629 1 97.31 114 ASN A CA 1
ATOM 899 C C . ASN A 1 114 ? -14.688 -13.211 3.395 1 97.31 114 ASN A C 1
ATOM 901 O O . ASN A 1 114 ? -14.609 -12.719 2.27 1 97.31 114 ASN A O 1
ATOM 905 N N . THR A 1 115 ? -14.742 -14.492 3.645 1 97.44 115 THR A N 1
ATOM 906 C CA . THR A 1 115 ? -14.562 -15.453 2.559 1 97.44 115 THR A CA 1
ATOM 907 C C . THR A 1 115 ? -15.695 -15.336 1.545 1 97.44 115 THR A C 1
ATOM 909 O O . THR A 1 115 ? -15.461 -15.367 0.335 1 97.44 115 THR A O 1
ATOM 912 N N . ASP A 1 116 ? -16.906 -15.109 2.004 1 98.19 116 ASP A N 1
ATOM 913 C CA . ASP A 1 116 ? -18.047 -14.992 1.101 1 98.19 116 ASP A CA 1
ATOM 914 C C . ASP A 1 116 ? -17.922 -13.742 0.233 1 98.19 116 ASP A C 1
ATOM 916 O O . ASP A 1 116 ? -18.188 -13.789 -0.971 1 98.19 116 ASP A O 1
ATOM 920 N N . ASP A 1 117 ? -17.609 -12.688 0.88 1 98.38 117 ASP A N 1
ATOM 921 C CA . ASP A 1 117 ? -17.391 -11.445 0.148 1 98.38 117 ASP A CA 1
ATOM 922 C C . ASP A 1 117 ? -16.25 -11.594 -0.866 1 98.38 117 ASP A C 1
ATOM 924 O O . ASP A 1 117 ? -16.375 -11.133 -2.004 1 98.38 117 ASP A O 1
ATOM 928 N N . ALA A 1 118 ? -15.195 -12.266 -0.506 1 98.56 118 ALA A N 1
ATOM 929 C CA . ALA A 1 118 ? -14.07 -12.516 -1.399 1 98.56 118 ALA A CA 1
ATOM 930 C C . ALA A 1 118 ? -14.492 -13.344 -2.609 1 98.56 118 ALA A C 1
ATOM 932 O O . ALA A 1 118 ? -14.109 -13.039 -3.742 1 98.56 118 ALA A O 1
ATOM 933 N N . LYS A 1 119 ? -15.25 -14.32 -2.359 1 98.31 119 LYS A N 1
ATOM 934 C CA . LYS A 1 119 ? -15.758 -15.148 -3.443 1 98.31 119 LYS A CA 1
ATOM 935 C C . LYS A 1 119 ? -16.547 -14.32 -4.453 1 98.31 119 LYS A C 1
ATOM 937 O O . LYS A 1 119 ? -16.344 -14.453 -5.664 1 98.31 119 LYS A O 1
ATOM 942 N N . ARG A 1 120 ? -17.391 -13.453 -3.961 1 98.44 120 ARG A N 1
ATOM 943 C CA . ARG A 1 120 ? -18.172 -12.578 -4.824 1 98.44 120 ARG A CA 1
ATOM 944 C C . ARG A 1 120 ? -17.281 -11.695 -5.684 1 98.44 120 ARG A C 1
ATOM 946 O O . ARG A 1 120 ? -17.5 -11.555 -6.887 1 98.44 120 ARG A O 1
ATOM 953 N N . ILE A 1 121 ? -16.312 -11.133 -5.078 1 98.69 121 ILE A N 1
ATOM 954 C CA . ILE A 1 121 ? -15.391 -10.25 -5.781 1 98.69 121 ILE A CA 1
ATOM 955 C C . ILE A 1 121 ? -14.617 -11.031 -6.84 1 98.69 121 ILE A C 1
ATOM 957 O O . ILE A 1 121 ? -14.445 -10.562 -7.969 1 98.69 121 ILE A O 1
ATOM 961 N N . ILE A 1 122 ? -14.148 -12.219 -6.484 1 98.5 122 ILE A N 1
ATOM 962 C CA . ILE A 1 122 ? -13.398 -13.055 -7.414 1 98.5 122 ILE A CA 1
ATOM 963 C C . ILE A 1 122 ? -14.281 -13.43 -8.602 1 98.5 122 ILE A C 1
ATOM 965 O O . ILE A 1 122 ? -13.82 -13.414 -9.75 1 98.5 122 ILE A O 1
ATOM 969 N N . TYR A 1 123 ? -15.531 -13.703 -8.359 1 98.44 123 TYR A N 1
ATOM 970 C CA . TYR A 1 123 ? -16.469 -14 -9.438 1 98.44 123 TYR A CA 1
ATOM 971 C C . TYR A 1 123 ? -16.656 -12.789 -10.344 1 98.44 123 TYR A C 1
ATOM 973 O O . TYR A 1 123 ? -16.75 -12.93 -11.562 1 98.44 123 TYR A O 1
ATOM 981 N N . GLN A 1 124 ? -16.734 -11.609 -9.742 1 98.62 124 GLN A N 1
ATOM 982 C CA . GLN A 1 124 ? -16.797 -10.391 -10.531 1 98.62 124 GLN A CA 1
ATOM 983 C C . GLN A 1 124 ? -15.602 -10.258 -11.461 1 98.62 124 GLN A C 1
ATOM 985 O O . GLN A 1 124 ? -15.75 -9.867 -12.625 1 98.62 124 GLN A O 1
ATOM 990 N N . ILE A 1 125 ? -14.469 -10.625 -10.961 1 98.81 125 ILE A N 1
ATOM 991 C CA . ILE A 1 125 ? -13.25 -10.562 -11.75 1 98.81 125 ILE A CA 1
ATOM 992 C C . ILE A 1 125 ? -13.297 -11.609 -12.859 1 98.81 125 ILE A C 1
ATOM 994 O O . ILE A 1 125 ? -12.969 -11.32 -14.016 1 98.81 125 ILE A O 1
ATOM 998 N N . ASP A 1 126 ? -13.742 -12.789 -12.539 1 98.44 126 ASP A N 1
ATOM 999 C CA . ASP A 1 126 ? -13.844 -13.891 -13.5 1 98.44 126 ASP A CA 1
ATOM 1000 C C . ASP A 1 126 ? -14.781 -13.523 -14.648 1 98.44 126 ASP A C 1
ATOM 1002 O O . ASP A 1 126 ? -14.586 -13.984 -15.781 1 98.44 126 ASP A O 1
ATOM 1006 N N . ASP A 1 127 ? -15.703 -12.695 -14.375 1 98.44 127 ASP A N 1
ATOM 1007 C CA . ASP A 1 127 ? -16.75 -12.383 -15.336 1 98.44 127 ASP A CA 1
ATOM 1008 C C . ASP A 1 127 ? -16.297 -11.281 -16.297 1 98.44 127 ASP A C 1
ATOM 1010 O O . ASP A 1 127 ? -16.984 -10.992 -17.281 1 98.44 127 ASP A O 1
ATOM 1014 N N . ILE A 1 128 ? -15.258 -10.633 -16.016 1 98.62 128 ILE A N 1
ATOM 1015 C CA . ILE A 1 128 ? -14.758 -9.586 -16.906 1 98.62 128 ILE A CA 1
ATOM 1016 C C . ILE A 1 128 ? -14.422 -10.188 -18.266 1 98.62 128 ILE A C 1
ATOM 1018 O O . ILE A 1 128 ? -13.797 -11.25 -18.344 1 98.62 128 ILE A O 1
ATOM 1022 N N . GLN A 1 129 ? -14.766 -9.508 -19.266 1 98.06 129 GLN A N 1
ATOM 1023 C CA . GLN A 1 129 ? -14.43 -9.945 -20.625 1 98.06 129 GLN A CA 1
ATOM 1024 C C . GLN A 1 129 ? -12.922 -10.117 -20.781 1 98.06 129 GLN A C 1
ATOM 1026 O O . GLN A 1 129 ? -12.148 -9.266 -20.344 1 98.06 129 GLN A O 1
ATOM 1031 N N . ASP A 1 130 ? -12.484 -11.25 -21.359 1 98 130 ASP A N 1
ATOM 1032 C CA . ASP A 1 130 ? -11.109 -11.547 -21.75 1 98 130 ASP A CA 1
ATOM 1033 C C . ASP A 1 130 ? -10.312 -12.086 -20.562 1 98 130 ASP A C 1
ATOM 1035 O O . ASP A 1 130 ? -9.125 -12.383 -20.703 1 98 130 ASP A O 1
ATOM 1039 N N . VAL A 1 131 ? -11 -12.25 -19.438 1 98.69 131 VAL A N 1
ATOM 1040 C CA . VAL A 1 131 ? -10.391 -13.039 -18.359 1 98.69 131 VAL A CA 1
ATOM 1041 C C . VAL A 1 131 ? -10.602 -14.523 -18.625 1 98.69 131 VAL A C 1
ATOM 1043 O O . VAL A 1 131 ? -11.734 -15 -18.672 1 98.69 131 VAL A O 1
ATOM 1046 N N . MET A 1 132 ? -9.531 -15.18 -18.844 1 98.44 132 MET A N 1
ATOM 1047 C CA . MET A 1 132 ? -9.586 -16.609 -19.109 1 98.44 132 MET A CA 1
ATOM 1048 C C . MET A 1 132 ? -9.727 -17.406 -17.812 1 98.44 132 MET A C 1
ATOM 1050 O O . MET A 1 132 ? -10.57 -18.297 -17.719 1 98.44 132 MET A O 1
ATOM 1054 N N . ARG A 1 133 ? -8.945 -17.031 -16.844 1 97.44 133 ARG A N 1
ATOM 1055 C CA . ARG A 1 133 ? -8.961 -17.703 -15.539 1 97.44 133 ARG A CA 1
ATOM 1056 C C . ARG A 1 133 ? -8.25 -16.875 -14.484 1 97.44 133 ARG A C 1
ATOM 1058 O O . ARG A 1 133 ? -7.438 -16 -14.812 1 97.44 133 ARG A O 1
ATOM 1065 N N . THR A 1 134 ? -8.617 -17.109 -13.289 1 98.25 134 THR A N 1
ATOM 1066 C CA . THR A 1 134 ? -7.949 -16.469 -12.156 1 98.25 134 THR A CA 1
ATOM 1067 C C . THR A 1 134 ? -7.422 -17.516 -11.18 1 98.25 134 THR A C 1
ATOM 1069 O O . THR A 1 134 ? -7.965 -18.625 -11.094 1 98.25 134 THR A O 1
ATOM 1072 N N . GLU A 1 135 ? -6.344 -17.266 -10.539 1 97.81 135 GLU A N 1
ATOM 1073 C CA . GLU A 1 135 ? -5.812 -18.016 -9.414 1 97.81 135 GLU A CA 1
ATOM 1074 C C . GLU A 1 135 ? -5.719 -17.141 -8.164 1 97.81 135 GLU A C 1
ATOM 1076 O O . GLU A 1 135 ? -5.098 -16.078 -8.188 1 97.81 135 GLU A O 1
ATOM 1081 N N . SER A 1 136 ? -6.336 -17.656 -7.109 1 97.75 136 SER A N 1
ATOM 1082 C CA . SER A 1 136 ? -6.391 -16.859 -5.891 1 97.75 136 SER A CA 1
ATOM 1083 C C . SER A 1 136 ? -5.496 -17.453 -4.805 1 97.75 136 SER A C 1
ATOM 1085 O O . SER A 1 136 ? -5.434 -18.672 -4.637 1 97.75 136 SER A O 1
ATOM 1087 N N . MET A 1 137 ? -4.762 -16.609 -4.117 1 97.75 137 MET A N 1
ATOM 1088 C CA . MET A 1 137 ? -3.969 -16.922 -2.936 1 97.75 137 MET A CA 1
ATOM 1089 C C . MET A 1 137 ? -4.387 -16.078 -1.745 1 97.75 137 MET A C 1
ATOM 1091 O O . MET A 1 137 ? -4.395 -14.844 -1.831 1 97.75 137 MET A O 1
ATOM 1095 N N . ILE A 1 138 ? -4.645 -16.75 -0.688 1 98.25 138 ILE A N 1
ATOM 1096 C CA . ILE A 1 138 ? -5.137 -16.031 0.484 1 98.25 138 ILE A CA 1
ATOM 1097 C C . ILE A 1 138 ? -3.955 -15.57 1.34 1 98.25 138 ILE A C 1
ATOM 1099 O O . ILE A 1 138 ? -3.018 -16.344 1.575 1 98.25 138 ILE A O 1
ATOM 1103 N N . SER A 1 139 ? -3.969 -14.328 1.798 1 98.56 139 SER A N 1
ATOM 1104 C CA . SER A 1 139 ? -3.039 -13.859 2.822 1 98.56 139 SER A CA 1
ATOM 1105 C C . SER A 1 139 ? -3.486 -14.297 4.215 1 98.56 139 SER A C 1
ATOM 1107 O O . SER A 1 139 ? -4.43 -13.734 4.773 1 98.56 139 SER A O 1
ATOM 1109 N N . MET A 1 140 ? -2.803 -15.242 4.707 1 97.62 140 MET A N 1
ATOM 1110 C CA . MET A 1 140 ? -3.135 -15.742 6.035 1 97.62 140 MET A CA 1
ATOM 1111 C C . MET A 1 140 ? -2.693 -14.758 7.113 1 97.62 140 MET A C 1
ATOM 1113 O O . MET A 1 140 ? -3.285 -14.703 8.195 1 97.62 140 MET A O 1
ATOM 1117 N N . GLU A 1 141 ? -1.67 -14.016 6.777 1 97.56 141 GLU A N 1
ATOM 1118 C CA . GLU A 1 141 ? -1.12 -12.984 7.645 1 97.56 141 GLU A CA 1
ATOM 1119 C C . GLU A 1 141 ? -0.414 -11.898 6.832 1 97.56 141 GLU A C 1
ATOM 1121 O O . GLU A 1 141 ? 0.544 -12.18 6.113 1 97.56 141 GLU A O 1
ATOM 1126 N N . GLU A 1 142 ? -0.955 -10.719 6.926 1 97.5 142 GLU A N 1
ATOM 1127 C CA . GLU A 1 142 ? -0.192 -9.578 6.422 1 97.5 142 GLU A CA 1
ATOM 1128 C C . GLU A 1 142 ? 0.839 -9.109 7.441 1 97.5 142 GLU A C 1
ATOM 1130 O O . GLU A 1 142 ? 0.499 -8.406 8.398 1 97.5 142 GLU A O 1
ATOM 1135 N N . TYR A 1 143 ? 2.066 -9.461 7.246 1 98.19 143 TYR A N 1
ATOM 1136 C CA . TYR A 1 143 ? 3.111 -9.195 8.227 1 98.19 143 TYR A CA 1
ATOM 1137 C C . TYR A 1 143 ? 3.584 -7.754 8.141 1 98.19 143 TYR A C 1
ATOM 1139 O O . TYR A 1 143 ? 3.77 -7.094 9.172 1 98.19 143 TYR A O 1
ATOM 1147 N N . LEU A 1 144 ? 3.771 -7.246 6.961 1 96.69 144 LEU A N 1
ATOM 1148 C CA . LEU A 1 144 ? 4.172 -5.855 6.762 1 96.69 144 LEU A CA 1
ATOM 1149 C C . LEU A 1 144 ? 3.604 -5.312 5.453 1 96.69 144 LEU A C 1
ATOM 1151 O O . LEU A 1 144 ? 3.506 -6.039 4.465 1 96.69 144 LEU A O 1
ATOM 1155 N N . SER A 1 145 ? 3.123 -4.121 5.488 1 96.88 145 SER A N 1
ATOM 1156 C CA . SER A 1 145 ? 2.596 -3.373 4.352 1 96.88 145 SER A CA 1
ATOM 1157 C C . SER A 1 145 ? 2.777 -1.871 4.543 1 96.88 145 SER A C 1
ATOM 1159 O O . SER A 1 145 ? 1.871 -1.187 5.023 1 96.88 145 SER A O 1
ATOM 1161 N N . ASP A 1 146 ? 3.984 -1.406 4.168 1 96.38 146 ASP A N 1
ATOM 1162 C CA . ASP A 1 146 ? 4.344 -0.011 4.395 1 96.38 146 ASP A CA 1
ATOM 1163 C C . ASP A 1 146 ? 5.281 0.5 3.303 1 96.38 146 ASP A C 1
ATOM 1165 O O . ASP A 1 146 ? 6.484 0.229 3.33 1 96.38 146 ASP A O 1
ATOM 1169 N N . LYS A 1 147 ? 4.738 1.281 2.426 1 96.06 147 LYS A N 1
ATOM 1170 C CA . LYS A 1 147 ? 5.527 1.801 1.312 1 96.06 147 LYS A CA 1
ATOM 1171 C C . LYS A 1 147 ? 6.621 2.746 1.804 1 96.06 147 LYS A C 1
ATOM 1173 O O . LYS A 1 147 ? 7.699 2.816 1.214 1 96.06 147 LYS A O 1
ATOM 1178 N N . ASN A 1 148 ? 6.406 3.381 2.924 1 96.88 148 ASN A N 1
ATOM 1179 C CA . ASN A 1 148 ? 7.309 4.445 3.354 1 96.88 148 ASN A CA 1
ATOM 1180 C C . ASN A 1 148 ? 8.531 3.885 4.078 1 96.88 148 ASN A C 1
ATOM 1182 O O . ASN A 1 148 ? 9.5 4.609 4.324 1 96.88 148 ASN A O 1
ATOM 1186 N N . ARG A 1 149 ? 8.508 2.613 4.359 1 97 149 ARG A N 1
ATOM 1187 C CA . ARG A 1 149 ? 9.719 2.051 4.945 1 97 149 ARG A CA 1
ATOM 1188 C C . ARG A 1 149 ? 10.883 2.121 3.961 1 97 149 ARG A C 1
ATOM 1190 O O . ARG A 1 149 ? 12.047 2.051 4.363 1 97 149 ARG A O 1
ATOM 1197 N N . LEU A 1 150 ? 10.555 2.342 2.643 1 98.19 150 LEU A N 1
ATOM 1198 C CA . LEU A 1 150 ? 11.562 2.443 1.592 1 98.19 150 LEU A CA 1
ATOM 1199 C C . LEU A 1 150 ? 12.492 3.627 1.841 1 98.19 150 LEU A C 1
ATOM 1201 O O . LEU A 1 150 ? 13.609 3.662 1.324 1 98.19 150 LEU A O 1
ATOM 1205 N N . ILE A 1 151 ? 12.0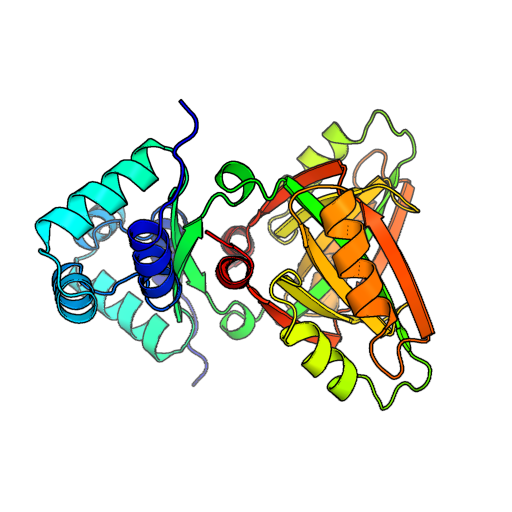39 4.559 2.646 1 97.25 151 ILE A N 1
ATOM 1206 C CA . ILE A 1 151 ? 12.844 5.734 2.957 1 97.25 151 ILE A CA 1
ATOM 1207 C C . ILE A 1 151 ? 14.172 5.305 3.582 1 97.25 151 ILE A C 1
ATOM 1209 O O . ILE A 1 151 ? 15.195 5.969 3.4 1 97.25 151 ILE A O 1
ATOM 1213 N N . ASN A 1 152 ? 14.164 4.121 4.223 1 97.19 152 ASN A N 1
ATOM 1214 C CA . ASN A 1 152 ? 15.352 3.615 4.895 1 97.19 152 ASN A CA 1
ATOM 1215 C C . ASN A 1 152 ? 16.359 3.033 3.902 1 97.19 152 ASN A C 1
ATOM 1217 O O . ASN A 1 152 ? 17.516 2.787 4.254 1 97.19 152 ASN A O 1
ATOM 1221 N N . ALA A 1 153 ? 15.961 2.842 2.707 1 96.94 153 ALA A N 1
ATOM 1222 C CA . ALA A 1 153 ? 16.844 2.318 1.677 1 96.94 153 ALA A CA 1
ATOM 1223 C C . ALA A 1 153 ? 17.594 3.449 0.972 1 96.94 153 ALA A C 1
ATOM 1225 O O . ALA A 1 153 ? 18.578 3.207 0.266 1 96.94 153 ALA A O 1
ATOM 1226 N N . ILE A 1 154 ? 17.047 4.656 1.11 1 95 154 ILE A N 1
ATOM 1227 C CA . ILE A 1 154 ? 17.609 5.793 0.385 1 95 154 ILE A CA 1
ATOM 1228 C C . ILE A 1 154 ? 18.969 6.176 0.987 1 95 154 ILE A C 1
ATOM 1230 O O . ILE A 1 154 ? 19.062 6.438 2.188 1 95 154 ILE A O 1
ATOM 1234 N N . THR A 1 155 ? 19.938 6.117 0.161 1 87.56 155 THR A N 1
ATOM 1235 C CA . THR A 1 155 ? 21.281 6.523 0.551 1 87.56 155 THR A CA 1
ATOM 1236 C C . THR A 1 155 ? 21.672 7.844 -0.113 1 87.56 155 THR A C 1
ATOM 1238 O O . THR A 1 155 ? 21.484 8.008 -1.32 1 87.56 155 THR A O 1
ATOM 1241 N N . ILE A 1 156 ? 22.047 8.797 0.727 1 87.19 156 ILE A N 1
ATOM 1242 C CA . ILE A 1 156 ? 22.516 10.078 0.208 1 87.19 156 ILE A CA 1
ATOM 1243 C C . ILE A 1 156 ? 24.047 10.109 0.203 1 87.19 156 ILE A C 1
ATOM 1245 O O . ILE A 1 156 ? 24.688 9.641 1.147 1 87.19 156 ILE A O 1
ATOM 1249 N N . MET B 1 1 ? -17.047 -1.571 22.844 1 52.28 1 MET B N 1
ATOM 1250 C CA . MET B 1 1 ? -18.125 -1.665 21.875 1 52.28 1 MET B CA 1
ATOM 1251 C C . MET B 1 1 ? -17.625 -1.309 20.469 1 52.28 1 MET B C 1
ATOM 1253 O O . MET B 1 1 ? -16.75 -0.456 20.328 1 52.28 1 MET B O 1
ATOM 1257 N N . ASN B 1 2 ? -17.75 -2.209 19.344 1 68.62 2 ASN B N 1
ATOM 1258 C CA . ASN B 1 2 ? -17.297 -1.973 17.984 1 68.62 2 ASN B CA 1
ATOM 1259 C C . ASN B 1 2 ? -17.969 -0.753 17.359 1 68.62 2 ASN B C 1
ATOM 1261 O O . ASN B 1 2 ? -19.203 -0.621 17.422 1 68.62 2 ASN B O 1
ATOM 1265 N N . TYR B 1 3 ? -17.219 0.478 17.266 1 83.56 3 TYR B N 1
ATOM 1266 C CA . TYR B 1 3 ? -17.75 1.672 16.625 1 83.56 3 TYR B CA 1
ATOM 1267 C C . TYR B 1 3 ? -18.391 1.327 15.281 1 83.56 3 TYR B C 1
ATOM 1269 O O . TYR B 1 3 ? -17.781 0.662 14.445 1 83.56 3 TYR B O 1
ATOM 1277 N N . GLN B 1 4 ? -19.734 1.61 15.266 1 89.31 4 GLN B N 1
ATOM 1278 C CA . GLN B 1 4 ? -20.453 1.389 14.016 1 89.31 4 GLN B CA 1
ATOM 1279 C C . GLN B 1 4 ? -20.562 2.68 13.211 1 89.31 4 GLN B C 1
ATOM 1281 O O . GLN B 1 4 ? -21.203 3.635 13.648 1 89.31 4 GLN B O 1
ATOM 1286 N N . LEU B 1 5 ? -20.016 2.703 12.039 1 94.81 5 LEU B N 1
ATOM 1287 C CA . LEU B 1 5 ? -20.047 3.879 11.172 1 94.81 5 LEU B CA 1
ATOM 1288 C C . LEU B 1 5 ? -21.469 4.191 10.719 1 94.81 5 LEU B C 1
ATOM 1290 O O . LEU B 1 5 ? -22.219 3.285 10.359 1 94.81 5 LEU B O 1
ATOM 1294 N N . ASP B 1 6 ? -21.844 5.434 10.742 1 95.62 6 ASP B N 1
ATOM 1295 C CA . ASP B 1 6 ? -23.078 5.844 10.086 1 95.62 6 ASP B CA 1
ATOM 1296 C C . ASP B 1 6 ? -22.797 6.672 8.836 1 95.62 6 ASP B C 1
ATOM 1298 O O . ASP B 1 6 ? -21.641 6.742 8.375 1 95.62 6 ASP B O 1
ATOM 1302 N N . GLU B 1 7 ? -23.844 7.211 8.281 1 95.69 7 GLU B N 1
ATOM 1303 C CA . GLU B 1 7 ? -23.719 7.91 7.004 1 95.69 7 GLU B CA 1
ATOM 1304 C C . GLU B 1 7 ? -22.844 9.156 7.141 1 95.69 7 GLU B C 1
ATOM 1306 O O . GLU B 1 7 ? -22.094 9.492 6.227 1 95.69 7 GLU B O 1
ATOM 1311 N N . ILE B 1 8 ? -22.969 9.797 8.234 1 96.44 8 ILE B N 1
ATOM 1312 C CA . ILE B 1 8 ? -22.188 11 8.469 1 96.44 8 ILE B CA 1
ATOM 1313 C C . ILE B 1 8 ? -20.703 10.648 8.547 1 96.44 8 ILE B C 1
ATOM 1315 O O . ILE B 1 8 ? -19.875 11.297 7.914 1 96.44 8 ILE B O 1
ATOM 1319 N N . ASP B 1 9 ? -20.391 9.617 9.32 1 97.5 9 ASP B N 1
ATOM 1320 C CA . ASP B 1 9 ? -19.016 9.156 9.43 1 97.5 9 ASP B CA 1
ATOM 1321 C C . ASP B 1 9 ? -18.438 8.82 8.055 1 97.5 9 ASP B C 1
ATOM 1323 O O . ASP B 1 9 ? -17.312 9.211 7.734 1 97.5 9 ASP B O 1
ATOM 1327 N N . LYS B 1 10 ? -19.234 8.094 7.289 1 97.38 10 LYS B N 1
ATOM 1328 C CA . LYS B 1 10 ? -18.797 7.66 5.965 1 97.38 10 LYS B CA 1
ATOM 1329 C C . LYS B 1 10 ? -18.484 8.859 5.07 1 97.38 10 LYS B C 1
ATOM 1331 O O . LYS B 1 10 ? -17.469 8.883 4.383 1 97.38 10 LYS B O 1
ATOM 1336 N N . LYS B 1 11 ? -19.281 9.805 5.074 1 97.75 11 LYS B N 1
ATOM 1337 C CA . LYS B 1 11 ? -19.078 10.992 4.258 1 97.75 11 LYS B CA 1
ATOM 1338 C C . LYS B 1 11 ? -17.828 11.75 4.691 1 97.75 11 LYS B C 1
ATOM 1340 O O . LYS B 1 11 ? -17.062 12.234 3.852 1 97.75 11 LYS B O 1
ATOM 1345 N N . ILE B 1 12 ? -17.672 11.844 6 1 98.19 12 ILE B N 1
ATOM 1346 C CA . ILE B 1 12 ? -16.469 12.492 6.52 1 98.19 12 ILE B CA 1
ATOM 1347 C C . ILE B 1 12 ? -15.227 11.773 6 1 98.19 12 ILE B C 1
ATOM 1349 O O . ILE B 1 12 ? -14.297 12.406 5.508 1 98.19 12 ILE B O 1
ATOM 1353 N N . LEU B 1 13 ? -15.258 10.461 6.07 1 98 13 LEU B N 1
ATOM 1354 C CA . LEU B 1 13 ? -14.133 9.664 5.602 1 98 13 LEU B CA 1
ATOM 1355 C C . LEU B 1 13 ? -13.906 9.867 4.105 1 98 13 LEU B C 1
ATOM 1357 O O . LEU B 1 13 ? -12.766 9.938 3.65 1 98 13 LEU B O 1
ATOM 1361 N N . ASP B 1 14 ? -14.984 9.969 3.381 1 97.94 14 ASP B N 1
ATOM 1362 C CA . ASP B 1 14 ? -14.867 10.195 1.944 1 97.94 14 ASP B CA 1
ATOM 1363 C C . ASP B 1 14 ? -14.109 11.492 1.658 1 97.94 14 ASP B C 1
ATOM 1365 O O . ASP B 1 14 ? -13.219 11.523 0.813 1 97.94 14 ASP B O 1
ATOM 1369 N N . PHE B 1 15 ? -14.383 12.531 2.375 1 97.88 15 PHE B N 1
ATOM 1370 C CA . PHE B 1 15 ? -13.727 13.82 2.193 1 97.88 15 PHE B CA 1
ATOM 1371 C C . PHE B 1 15 ? -12.258 13.742 2.58 1 97.88 15 PHE B C 1
ATOM 1373 O O . PHE B 1 15 ? -11.383 14.211 1.847 1 97.88 15 PHE B O 1
ATOM 1380 N N . LEU B 1 16 ? -12 13.07 3.719 1 97.5 16 LEU B N 1
ATOM 1381 C CA . LEU B 1 16 ? -10.641 13.031 4.242 1 97.5 16 LEU B CA 1
ATOM 1382 C C . LEU B 1 16 ? -9.758 12.117 3.398 1 97.5 16 LEU B C 1
ATOM 1384 O O . LEU B 1 16 ? -8.562 12.359 3.258 1 97.5 16 LEU B O 1
ATOM 1388 N N . VAL B 1 17 ? -10.352 11.062 2.854 1 97.5 17 VAL B N 1
ATOM 1389 C CA . VAL B 1 17 ? -9.609 10.18 1.964 1 97.5 17 VAL B CA 1
ATOM 1390 C C . VAL B 1 17 ? -9.234 10.93 0.688 1 97.5 17 VAL B C 1
ATOM 1392 O O . VAL B 1 17 ? -8.133 10.758 0.159 1 97.5 17 VAL B O 1
ATOM 1395 N N . GLU B 1 18 ? -10.117 11.766 0.265 1 95.62 18 GLU B N 1
ATOM 1396 C CA . GLU B 1 18 ? -9.859 12.57 -0.925 1 95.62 18 GLU B CA 1
ATOM 1397 C C . GLU B 1 18 ? -8.812 13.648 -0.647 1 95.62 18 GLU B C 1
ATOM 1399 O O . GLU B 1 18 ? -7.941 13.898 -1.479 1 95.62 18 GLU B O 1
ATOM 1404 N N . ASN B 1 19 ? -8.969 14.266 0.474 1 94.25 19 ASN B N 1
ATOM 1405 C CA . ASN B 1 19 ? -8.07 15.32 0.917 1 94.25 19 ASN B CA 1
ATOM 1406 C C . ASN B 1 19 ? -7.898 15.312 2.434 1 94.25 19 ASN B C 1
ATOM 1408 O O . ASN B 1 19 ? -8.719 15.883 3.156 1 94.25 19 ASN B O 1
ATOM 1412 N N . THR B 1 20 ? -6.785 14.766 2.799 1 94.31 20 THR B N 1
ATOM 1413 C CA . THR B 1 20 ? -6.543 14.531 4.219 1 94.31 20 THR B CA 1
ATOM 1414 C C . THR B 1 20 ? -6.379 15.852 4.965 1 94.31 20 THR B C 1
ATOM 1416 O O . THR B 1 20 ? -6.574 15.914 6.18 1 94.31 20 THR B O 1
ATOM 1419 N N . ARG B 1 21 ? -6.09 16.891 4.309 1 89.94 21 ARG B N 1
ATOM 1420 C CA . ARG B 1 21 ? -5.812 18.172 4.949 1 89.94 21 ARG B CA 1
ATOM 1421 C C . ARG B 1 21 ? -7.02 19.094 4.867 1 89.94 21 ARG B C 1
ATOM 1423 O O . ARG B 1 21 ? -6.961 20.234 5.32 1 89.94 21 ARG B O 1
ATOM 1430 N N . MET B 1 22 ? -8.117 18.672 4.281 1 94.81 22 MET B N 1
ATOM 1431 C CA . MET B 1 22 ? -9.305 19.516 4.18 1 94.81 22 MET B CA 1
ATOM 1432 C C . MET B 1 22 ? -9.734 20.016 5.559 1 94.81 22 MET B C 1
ATOM 1434 O O . MET B 1 22 ? -9.883 19.219 6.488 1 94.81 22 MET B O 1
ATOM 1438 N N . PRO B 1 23 ? -9.875 21.359 5.68 1 96.38 23 PRO B N 1
ATOM 1439 C CA . PRO B 1 23 ? -10.336 21.875 6.973 1 96.38 23 PRO B CA 1
ATOM 1440 C C . PRO B 1 23 ? -11.703 21.328 7.379 1 96.38 23 PRO B C 1
ATOM 1442 O O . PRO B 1 23 ? -12.586 21.188 6.531 1 96.38 23 PRO B O 1
ATOM 1445 N N . PHE B 1 24 ? -11.789 21.078 8.703 1 97.44 24 PHE B N 1
ATOM 1446 C CA . PHE B 1 24 ? -13.062 20.578 9.211 1 97.44 24 PHE B CA 1
ATOM 1447 C C . PHE B 1 24 ? -14.188 21.562 8.945 1 97.44 24 PHE B C 1
ATOM 1449 O O . PHE B 1 24 ? -15.328 21.172 8.703 1 97.44 24 PHE B O 1
ATOM 1456 N N . THR B 1 25 ? -13.844 22.828 8.938 1 98.06 25 THR B N 1
ATOM 1457 C CA . THR B 1 25 ? -14.836 23.859 8.648 1 98.06 25 THR B CA 1
ATOM 1458 C C . THR B 1 25 ? -15.367 23.719 7.227 1 98.06 25 THR B C 1
ATOM 1460 O O . THR B 1 25 ? -16.562 23.906 6.98 1 98.06 25 THR B O 1
ATOM 1463 N N . GLU B 1 26 ? -14.562 23.406 6.266 1 98.19 26 GLU B N 1
ATOM 1464 C CA . GLU B 1 26 ? -14.961 23.219 4.879 1 98.19 26 GLU B CA 1
ATOM 1465 C C . GLU B 1 26 ? -15.82 21.969 4.723 1 98.19 26 GLU B C 1
ATOM 1467 O O . GLU B 1 26 ? -16.844 22 4.039 1 98.19 26 GLU B O 1
ATOM 1472 N N . ILE B 1 27 ? -15.43 20.891 5.352 1 98.31 27 ILE B N 1
ATOM 1473 C CA . ILE B 1 27 ? -16.219 19.656 5.336 1 98.31 27 ILE B CA 1
ATOM 1474 C C . ILE B 1 27 ? -17.609 19.922 5.91 1 98.31 27 ILE B C 1
ATOM 1476 O O . ILE B 1 27 ? -18.609 19.5 5.336 1 98.31 27 ILE B O 1
ATOM 1480 N N . ALA B 1 28 ? -17.641 20.625 7.035 1 98.44 28 ALA B N 1
ATOM 1481 C CA . ALA B 1 28 ? -18.891 20.953 7.711 1 98.44 28 ALA B CA 1
ATOM 1482 C C . ALA B 1 28 ? -19.844 21.703 6.781 1 98.44 28 ALA B C 1
ATOM 1484 O O . ALA B 1 28 ? -21.031 21.391 6.719 1 98.44 28 ALA B O 1
ATOM 1485 N N . LYS B 1 29 ? -19.312 22.641 6.086 1 98.31 29 LYS B N 1
ATOM 1486 C CA . LYS B 1 29 ? -20.094 23.438 5.145 1 98.31 29 LYS B CA 1
ATOM 1487 C C . LYS B 1 29 ? -20.688 22.562 4.051 1 98.31 29 LYS B C 1
ATOM 1489 O O . LYS B 1 29 ? -21.875 22.688 3.729 1 98.31 29 LYS B O 1
ATOM 1494 N N . GLN B 1 30 ? -19.922 21.672 3.543 1 97.81 30 GLN B N 1
ATOM 1495 C CA . GLN B 1 30 ? -20.359 20.812 2.449 1 97.81 30 GLN B CA 1
ATOM 1496 C C . GLN B 1 30 ? -21.422 19.828 2.918 1 97.81 30 GLN B C 1
ATOM 1498 O O . GLN B 1 30 ? -22.297 19.422 2.141 1 97.81 30 GLN B O 1
ATOM 1503 N N . MET B 1 31 ? -21.438 19.453 4.148 1 97.75 31 MET B N 1
ATOM 1504 C CA . MET B 1 31 ? -22.344 18.438 4.676 1 97.75 31 MET B CA 1
ATOM 1505 C C . MET B 1 31 ? -23.516 19.078 5.402 1 97.75 31 MET B C 1
ATOM 1507 O O . MET B 1 31 ? -24.422 18.375 5.848 1 97.75 31 MET B O 1
ATOM 1511 N N . ASP B 1 32 ? -23.469 20.328 5.555 1 97.31 32 ASP B N 1
ATOM 1512 C CA . ASP B 1 32 ? -24.516 21.078 6.238 1 97.31 32 ASP B CA 1
ATOM 1513 C C . ASP B 1 32 ? -24.625 20.672 7.703 1 97.31 32 ASP B C 1
ATOM 1515 O O . ASP B 1 32 ? -25.719 20.312 8.172 1 97.31 32 ASP B O 1
ATOM 1519 N N . VAL B 1 33 ? -23.5 20.562 8.422 1 97.19 33 VAL B N 1
ATOM 1520 C CA . VAL B 1 33 ? -23.375 20.328 9.859 1 97.19 33 VAL B CA 1
ATOM 1521 C C . VAL B 1 33 ? -22.375 21.297 10.461 1 97.19 33 VAL B C 1
ATOM 1523 O O . VAL B 1 33 ? -21.734 22.078 9.742 1 97.19 33 VAL B O 1
ATOM 1526 N N . SER B 1 34 ? -22.297 21.359 11.727 1 97.12 34 SER B N 1
ATOM 1527 C CA . SER B 1 34 ? -21.328 22.234 12.383 1 97.12 34 SER B CA 1
ATOM 1528 C C . SER B 1 34 ? -19.922 21.656 12.344 1 97.12 34 SER B C 1
ATOM 1530 O O . SER B 1 34 ? -19.75 20.438 12.289 1 97.12 34 SER B O 1
ATOM 1532 N N . ALA B 1 35 ? -18.922 22.562 12.422 1 96.94 35 ALA B N 1
ATOM 1533 C CA . ALA B 1 35 ? -17.531 22.125 12.539 1 96.94 35 ALA B CA 1
ATOM 1534 C C . ALA B 1 35 ? -17.328 21.281 13.789 1 96.94 35 ALA B C 1
ATOM 1536 O O . ALA B 1 35 ? -16.531 20.344 13.797 1 96.94 35 ALA B O 1
ATOM 1537 N N . GLY B 1 36 ? -18.031 21.594 14.836 1 97.62 36 GLY B N 1
ATOM 1538 C CA . GLY B 1 36 ? -17.984 20.812 16.062 1 97.62 36 GLY B CA 1
ATOM 1539 C C . GLY B 1 36 ? -18.406 19.375 15.867 1 97.62 36 GLY B C 1
ATOM 1540 O O . GLY B 1 36 ? -17.797 18.469 16.438 1 97.62 36 GLY B O 1
ATOM 1541 N N . THR B 1 37 ? -19.422 19.156 15.086 1 97.5 37 THR B N 1
ATOM 1542 C CA . THR B 1 37 ? -19.875 17.812 14.773 1 97.5 37 THR B CA 1
ATOM 1543 C C . THR B 1 37 ? -18.797 17.016 14.07 1 97.5 37 THR B C 1
ATOM 1545 O O . THR B 1 37 ? -18.531 15.859 14.414 1 97.5 37 THR B O 1
ATOM 1548 N N . ILE B 1 38 ? -18.125 17.641 13.062 1 98.31 38 ILE B N 1
ATOM 1549 C CA . ILE B 1 38 ? -17.047 16.984 12.344 1 98.31 38 ILE B CA 1
ATOM 1550 C C . ILE B 1 38 ? -15.93 16.609 13.312 1 98.31 38 ILE B C 1
ATOM 1552 O O . ILE B 1 38 ? -15.445 15.469 13.305 1 98.31 38 ILE B O 1
ATOM 1556 N N . HIS B 1 39 ? -15.586 17.531 14.172 1 98.19 39 HIS B N 1
ATOM 1557 C CA . HIS B 1 39 ? -14.523 17.297 15.141 1 98.19 39 HIS B CA 1
ATOM 1558 C C . HIS B 1 39 ? -14.836 16.109 16.031 1 98.19 39 HIS B C 1
ATOM 1560 O O . HIS B 1 39 ? -14 15.227 16.219 1 98.19 39 HIS B O 1
ATOM 1566 N N . VAL B 1 40 ? -16 16.094 16.562 1 98 40 VAL B N 1
ATOM 1567 C CA . VAL B 1 40 ? -16.422 15.055 17.484 1 98 40 VAL B CA 1
ATOM 1568 C C . VAL B 1 40 ? -16.422 13.695 16.797 1 98 40 VAL B C 1
ATOM 1570 O O . VAL B 1 40 ? -15.93 12.703 17.344 1 98 40 VAL B O 1
ATOM 1573 N N . ARG B 1 41 ? -16.969 13.664 15.562 1 98.19 41 ARG B N 1
ATOM 1574 C CA . ARG B 1 41 ? -17.047 12.414 14.828 1 98.19 41 ARG B CA 1
ATOM 1575 C C . ARG B 1 41 ? -15.664 11.891 14.461 1 98.19 41 ARG B C 1
ATOM 1577 O O . ARG B 1 41 ? -15.398 10.695 14.586 1 98.19 41 ARG B O 1
ATOM 1584 N N . VAL B 1 42 ? -14.766 12.75 14.008 1 98 42 VAL B N 1
ATOM 1585 C CA . VAL B 1 42 ? -13.398 12.352 13.672 1 98 42 VAL B CA 1
ATOM 1586 C C . VAL B 1 42 ? -12.695 11.812 14.914 1 98 42 VAL B C 1
ATOM 1588 O O . VAL B 1 42 ? -12.055 10.766 14.875 1 98 42 VAL B O 1
ATOM 1591 N N . LYS B 1 43 ? -12.883 12.516 15.992 1 97.69 43 LYS B N 1
ATOM 1592 C CA . LYS B 1 43 ? -12.266 12.086 17.25 1 97.69 43 LYS B CA 1
ATOM 1593 C C . LYS B 1 43 ? -12.789 10.719 17.672 1 97.69 43 LYS B C 1
ATOM 1595 O O . LYS B 1 43 ? -12.016 9.867 18.109 1 97.69 43 LYS B O 1
ATOM 1600 N N . LYS B 1 44 ? -14.031 10.5 17.578 1 97.94 44 LYS B N 1
ATOM 1601 C CA . LYS B 1 44 ? -14.625 9.211 17.906 1 97.94 44 LYS B CA 1
ATOM 1602 C C . LYS B 1 44 ? -14.039 8.094 17.047 1 97.94 44 LYS B C 1
ATOM 1604 O O . LYS B 1 44 ? -13.758 7.004 17.547 1 97.94 44 LYS B O 1
ATOM 1609 N N . MET B 1 45 ? -13.844 8.398 15.758 1 98.12 45 MET B N 1
ATOM 1610 C CA . MET B 1 45 ? -13.289 7.391 14.859 1 98.12 45 MET B CA 1
ATOM 1611 C C . MET B 1 45 ? -11.812 7.141 15.172 1 98.12 45 MET B C 1
ATOM 1613 O O . MET B 1 45 ? -11.328 6.02 15.023 1 98.12 45 MET B O 1
ATOM 1617 N N . GLU B 1 46 ? -11.102 8.141 15.57 1 97.75 46 GLU B N 1
ATOM 1618 C CA . GLU B 1 46 ? -9.727 7.977 16.031 1 97.75 46 GLU B CA 1
ATOM 1619 C C . GLU B 1 46 ? -9.672 7.117 17.297 1 97.75 46 GLU B C 1
ATOM 1621 O O . GLU B 1 46 ? -8.875 6.18 17.375 1 97.75 46 GLU B O 1
ATOM 1626 N N . ASP B 1 47 ? -10.578 7.395 18.266 1 97.62 47 ASP B N 1
ATOM 1627 C CA . ASP B 1 47 ? -10.617 6.664 19.531 1 97.62 47 ASP B CA 1
ATOM 1628 C C . ASP B 1 47 ? -10.984 5.199 19.297 1 97.62 47 ASP B C 1
ATOM 1630 O O . ASP B 1 47 ? -10.516 4.316 20.016 1 97.62 47 ASP B O 1
ATOM 1634 N N . ALA B 1 48 ? -11.781 5.023 18.328 1 97.5 48 ALA B N 1
ATOM 1635 C CA . ALA B 1 48 ? -12.219 3.668 18 1 97.5 48 ALA B CA 1
ATOM 1636 C C . ALA B 1 48 ? -11.141 2.908 17.234 1 97.5 48 ALA B C 1
ATOM 1638 O O . ALA B 1 48 ? -11.281 1.712 16.969 1 97.5 48 ALA B O 1
ATOM 1639 N N . GLY B 1 49 ? -10.086 3.582 16.766 1 97.56 49 GLY B N 1
ATOM 1640 C CA . GLY B 1 49 ? -8.984 2.941 16.062 1 97.56 49 GLY B CA 1
ATOM 1641 C C . GLY B 1 49 ? -9.234 2.807 14.57 1 97.56 49 GLY B C 1
ATOM 1642 O O . GLY B 1 49 ? -8.531 2.062 13.883 1 97.56 49 GLY B O 1
ATOM 1643 N N . ILE B 1 50 ? -10.273 3.447 14.094 1 97.69 50 ILE B N 1
ATOM 1644 C CA . ILE B 1 50 ? -10.578 3.422 12.664 1 97.69 50 ILE B CA 1
ATOM 1645 C C . ILE B 1 50 ? -9.617 4.344 11.922 1 97.69 50 ILE B C 1
ATOM 1647 O O . ILE B 1 50 ? -9 3.941 10.93 1 97.69 50 ILE B O 1
ATOM 1651 N N . ILE B 1 51 ? -9.555 5.582 12.359 1 97.5 51 ILE B N 1
ATOM 1652 C CA . ILE B 1 51 ? -8.57 6.523 11.844 1 97.5 51 ILE B CA 1
ATOM 1653 C C . ILE B 1 51 ? -7.277 6.41 12.641 1 97.5 51 ILE B C 1
ATOM 1655 O O . ILE B 1 51 ? -7.266 6.648 13.852 1 97.5 51 ILE B O 1
ATOM 1659 N N . LEU B 1 52 ? -6.207 6.098 12.008 1 96.56 52 LEU B N 1
ATOM 1660 C CA . LEU B 1 52 ? -4.941 5.859 12.688 1 96.56 52 LEU B CA 1
ATOM 1661 C C . LEU B 1 52 ? -4.008 7.055 12.531 1 96.56 52 LEU B C 1
ATOM 1663 O O . LEU B 1 52 ? -2.936 7.094 13.141 1 96.56 52 LEU B O 1
ATOM 1667 N N . GLY B 1 53 ? -4.434 8.008 11.711 1 94.44 53 GLY B N 1
ATOM 1668 C CA . GLY B 1 53 ? -3.609 9.164 11.391 1 94.44 53 GLY B CA 1
ATOM 1669 C C . GLY B 1 53 ? -3.414 9.367 9.898 1 94.44 53 GLY B C 1
ATOM 1670 O O . GLY B 1 53 ? -4.32 9.102 9.109 1 94.44 53 GLY B O 1
ATOM 1671 N N . SER B 1 54 ? -2.311 9.977 9.57 1 94.94 54 SER B N 1
ATOM 1672 C CA . SER B 1 54 ? -1.993 10.188 8.156 1 94.94 54 SER B CA 1
ATOM 1673 C C . SER B 1 54 ? -0.559 9.781 7.844 1 94.94 54 SER B C 1
ATOM 1675 O O . SER B 1 54 ? 0.271 9.664 8.75 1 94.94 54 SER B O 1
ATOM 1677 N N . SER B 1 55 ? -0.299 9.453 6.652 1 96.12 55 SER B N 1
ATOM 1678 C CA . SER B 1 55 ? 1.04 9.102 6.191 1 96.12 55 SER B CA 1
ATOM 1679 C C . SER B 1 55 ? 1.468 9.977 5.02 1 96.12 55 SER B C 1
ATOM 1681 O O . SER B 1 55 ? 0.643 10.352 4.18 1 96.12 55 SER B O 1
ATOM 1683 N N . LEU B 1 56 ? 2.785 10.266 5.004 1 96.62 56 LEU B N 1
ATOM 1684 C CA . LEU B 1 56 ? 3.346 11.047 3.906 1 96.62 56 LEU B CA 1
ATOM 1685 C C . LEU B 1 56 ? 3.295 10.258 2.602 1 96.62 56 LEU B C 1
ATOM 1687 O O . LEU B 1 56 ? 3.609 9.07 2.578 1 96.62 56 LEU B O 1
ATOM 1691 N N . ASN B 1 57 ? 2.781 10.867 1.56 1 96.75 57 ASN B N 1
ATOM 1692 C CA . ASN B 1 57 ? 2.838 10.289 0.22 1 96.75 57 ASN B CA 1
ATOM 1693 C C . ASN B 1 57 ? 4.082 10.75 -0.534 1 96.75 57 ASN B C 1
ATOM 1695 O O . ASN B 1 57 ? 4.199 11.922 -0.896 1 96.75 57 ASN B O 1
ATOM 1699 N N . ILE B 1 58 ? 4.992 9.797 -0.724 1 97.12 58 ILE B N 1
ATOM 1700 C CA . ILE B 1 58 ? 6.254 10.078 -1.403 1 97.12 58 ILE B CA 1
ATOM 1701 C C . ILE B 1 58 ? 6.27 9.391 -2.766 1 97.12 58 ILE B C 1
ATOM 1703 O O . ILE B 1 58 ? 5.852 8.242 -2.891 1 97.12 58 ILE B O 1
ATOM 1707 N N . ASP B 1 59 ? 6.684 10.094 -3.785 1 96.81 59 ASP B N 1
ATOM 1708 C CA . ASP B 1 59 ? 6.961 9.469 -5.074 1 96.81 59 ASP B CA 1
ATOM 1709 C C . ASP B 1 59 ? 8.383 8.914 -5.121 1 96.81 59 ASP B C 1
ATOM 1711 O O . ASP B 1 59 ? 9.312 9.609 -5.527 1 96.81 59 ASP B O 1
ATOM 1715 N N . TYR B 1 60 ? 8.5 7.672 -4.84 1 96.62 60 TYR B N 1
ATOM 1716 C CA . TYR B 1 60 ? 9.828 7.066 -4.77 1 96.62 60 TYR B CA 1
ATOM 1717 C C . TYR B 1 60 ? 10.438 6.945 -6.16 1 96.62 60 TYR B C 1
ATOM 1719 O O . TYR B 1 60 ? 11.648 6.754 -6.293 1 96.62 60 TYR B O 1
ATOM 1727 N N . GLY B 1 61 ? 9.586 7.023 -7.207 1 95.44 61 GLY B N 1
ATOM 1728 C CA . GLY B 1 61 ? 10.148 7.137 -8.547 1 95.44 61 GLY B CA 1
ATOM 1729 C C 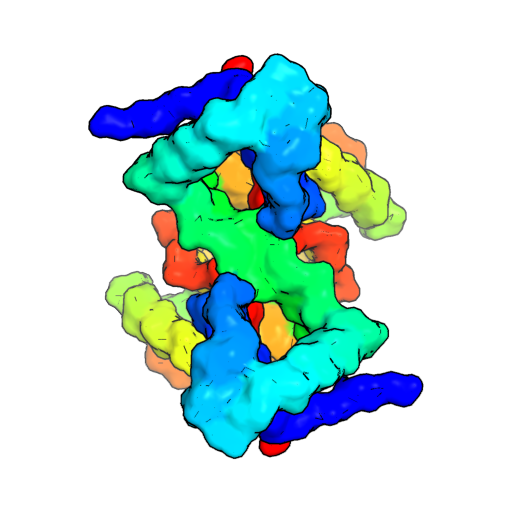. GLY B 1 61 ? 11.031 8.352 -8.719 1 95.44 61 GLY B C 1
ATOM 1730 O O . GLY B 1 61 ? 12.078 8.281 -9.367 1 95.44 61 GLY B O 1
ATOM 1731 N N . LYS B 1 62 ? 10.641 9.422 -8.125 1 95.44 62 LYS B N 1
ATOM 1732 C CA . LYS B 1 62 ? 11.422 10.648 -8.18 1 95.44 62 LYS B CA 1
ATOM 1733 C C . LYS B 1 62 ? 12.711 10.516 -7.371 1 95.44 62 LYS B C 1
ATOM 1735 O O . LYS B 1 62 ? 13.617 11.344 -7.488 1 95.44 62 LYS B O 1
ATOM 1740 N N . LEU B 1 63 ? 12.805 9.461 -6.59 1 95.12 63 LEU B N 1
ATOM 1741 C CA . LEU B 1 63 ? 14 9.164 -5.816 1 95.12 63 LEU B CA 1
ATOM 1742 C C . LEU B 1 63 ? 14.758 7.98 -6.41 1 95.12 63 LEU B C 1
ATOM 1744 O O . LEU B 1 63 ? 15.539 7.328 -5.715 1 95.12 63 LEU B O 1
ATOM 1748 N N . ASP B 1 64 ? 14.414 7.551 -7.617 1 94.44 64 ASP B N 1
ATOM 1749 C CA . ASP B 1 64 ? 15.125 6.609 -8.477 1 94.44 64 ASP B CA 1
ATOM 1750 C C . ASP B 1 64 ? 14.719 5.168 -8.164 1 94.44 64 ASP B C 1
ATOM 1752 O O . ASP B 1 64 ? 15.391 4.227 -8.586 1 94.44 64 ASP B O 1
ATOM 1756 N N . TYR B 1 65 ? 13.695 5.027 -7.418 1 97 65 TYR B N 1
ATOM 1757 C CA . TYR B 1 65 ? 13.172 3.688 -7.18 1 97 65 TYR B CA 1
ATOM 1758 C C . TYR B 1 65 ? 12.023 3.373 -8.133 1 97 65 TYR B C 1
ATOM 1760 O O . TYR B 1 65 ? 10.852 3.496 -7.762 1 97 65 TYR B O 1
ATOM 1768 N N . HIS B 1 66 ? 12.375 2.828 -9.258 1 96.19 66 HIS B N 1
ATOM 1769 C CA . HIS B 1 66 ? 11.43 2.646 -10.352 1 96.19 66 HIS B CA 1
ATOM 1770 C C . HIS B 1 66 ? 11.039 1.18 -10.508 1 96.19 66 HIS B C 1
ATOM 1772 O O . HIS B 1 66 ? 10.086 0.857 -11.219 1 96.19 66 HIS B O 1
ATOM 1778 N N . PHE B 1 67 ? 11.758 0.377 -9.906 1 98.19 67 PHE B N 1
ATOM 1779 C CA . PHE B 1 67 ? 11.609 -1.056 -10.125 1 98.19 67 PHE B CA 1
ATOM 1780 C C . PHE B 1 67 ? 10.742 -1.688 -9.039 1 98.19 67 PHE B C 1
ATOM 1782 O O . PHE B 1 67 ? 10.969 -1.451 -7.852 1 98.19 67 PHE B O 1
ATOM 1789 N N . THR B 1 68 ? 9.742 -2.41 -9.422 1 98.56 68 THR B N 1
ATOM 1790 C CA . THR B 1 68 ? 8.906 -3.17 -8.508 1 98.56 68 THR B CA 1
ATOM 1791 C C . THR B 1 68 ? 8.859 -4.641 -8.898 1 98.56 68 THR B C 1
ATOM 1793 O O . THR B 1 68 ? 8.758 -4.973 -10.086 1 98.56 68 THR B O 1
ATO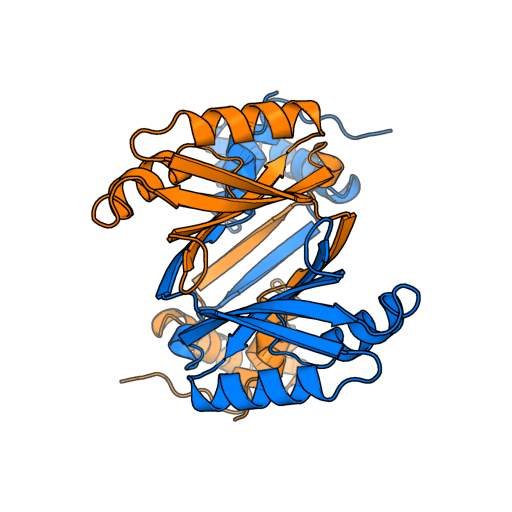M 1796 N N . ALA B 1 69 ? 8.984 -5.488 -7.941 1 98.44 69 ALA B N 1
ATOM 1797 C CA . ALA B 1 69 ? 8.859 -6.922 -8.188 1 98.44 69 ALA B CA 1
ATOM 1798 C C . ALA B 1 69 ? 8.086 -7.609 -7.07 1 98.44 69 ALA B C 1
ATOM 1800 O O . ALA B 1 69 ? 8.07 -7.137 -5.93 1 98.44 69 ALA B O 1
ATOM 1801 N N . PHE B 1 70 ? 7.445 -8.641 -7.445 1 98.5 70 PHE B N 1
ATOM 1802 C CA . PHE B 1 70 ? 6.809 -9.57 -6.516 1 98.5 70 PHE B CA 1
ATOM 1803 C C . PHE B 1 70 ? 7.645 -10.836 -6.359 1 98.5 70 PHE B C 1
ATOM 1805 O O . PHE B 1 70 ? 8.055 -11.438 -7.352 1 98.5 70 PHE B O 1
ATOM 1812 N N . ILE B 1 71 ? 7.852 -11.227 -5.102 1 98.62 71 ILE B N 1
ATOM 1813 C CA . ILE B 1 71 ? 8.734 -12.367 -4.855 1 98.62 71 ILE B CA 1
ATOM 1814 C C . ILE B 1 71 ? 7.984 -13.43 -4.062 1 98.62 71 ILE B C 1
ATOM 1816 O O . ILE B 1 71 ? 7.539 -13.188 -2.938 1 98.62 71 ILE B O 1
ATOM 1820 N N . GLY B 1 72 ? 7.816 -14.609 -4.672 1 98.25 72 GLY B N 1
ATOM 1821 C CA . GLY B 1 72 ? 7.41 -15.789 -3.926 1 98.25 72 GLY B CA 1
ATOM 1822 C C . GLY B 1 72 ? 8.562 -16.484 -3.232 1 98.25 72 GLY B C 1
ATOM 1823 O O . GLY B 1 72 ? 9.594 -16.75 -3.852 1 98.25 72 GLY B O 1
ATOM 1824 N N . VAL B 1 73 ? 8.406 -16.812 -1.967 1 98.81 73 VAL B N 1
ATOM 1825 C CA . VAL B 1 73 ? 9.469 -17.422 -1.173 1 98.81 73 VAL B CA 1
ATOM 1826 C C . VAL B 1 73 ? 9.031 -18.812 -0.711 1 98.81 73 VAL B C 1
ATOM 1828 O O . VAL B 1 73 ? 7.977 -18.969 -0.093 1 98.81 73 VAL B O 1
ATOM 1831 N N . LEU B 1 74 ? 9.836 -19.75 -1.048 1 98.69 74 LEU B N 1
ATOM 1832 C CA . LEU B 1 74 ? 9.656 -21.109 -0.555 1 98.69 74 LEU B CA 1
ATOM 1833 C C . LEU B 1 74 ? 10.664 -21.422 0.549 1 98.69 74 LEU B C 1
ATOM 1835 O O . LEU B 1 74 ? 11.852 -21.141 0.408 1 98.69 74 LEU B O 1
ATOM 1839 N N . LEU B 1 75 ? 10.172 -22.094 1.599 1 98.56 75 LEU B N 1
ATOM 1840 C CA . LEU B 1 75 ? 11.016 -22.359 2.758 1 98.56 75 LEU B CA 1
ATOM 1841 C C . LEU B 1 75 ? 11.398 -23.828 2.83 1 98.56 75 LEU B C 1
ATOM 1843 O O . LEU B 1 75 ? 10.664 -24.688 2.34 1 98.56 75 LEU B O 1
ATOM 1847 N N . THR B 1 76 ? 12.5 -24.078 3.465 1 97.5 76 THR B N 1
ATOM 1848 C CA . THR B 1 76 ? 12.93 -25.453 3.725 1 97.5 76 THR B CA 1
ATOM 1849 C C . THR B 1 76 ? 12.039 -26.109 4.781 1 97.5 76 THR B C 1
ATOM 1851 O O . THR B 1 76 ? 11.781 -27.312 4.723 1 97.5 76 THR B O 1
ATOM 1854 N N . LYS B 1 77 ? 11.664 -25.312 5.766 1 96.12 77 LYS B N 1
ATOM 1855 C CA . LYS B 1 77 ? 10.797 -25.734 6.863 1 96.12 77 LYS B CA 1
ATOM 1856 C C . LYS B 1 77 ? 9.695 -24.703 7.109 1 96.12 77 LYS B C 1
ATOM 1858 O O . LYS B 1 77 ? 9.977 -23.531 7.398 1 96.12 77 LYS B O 1
ATOM 1863 N N . SER B 1 78 ? 8.508 -25.172 7.137 1 92.19 78 SER B N 1
ATOM 1864 C CA . SER B 1 78 ? 7.375 -24.25 7.234 1 92.19 78 SER B CA 1
ATOM 1865 C C . SER B 1 78 ? 7.312 -23.594 8.609 1 92.19 78 SER B C 1
ATOM 1867 O O . SER B 1 78 ? 6.758 -22.5 8.758 1 92.19 78 SER B O 1
ATOM 1869 N N . ASN B 1 79 ? 7.812 -24.25 9.57 1 95.69 79 ASN B N 1
ATOM 1870 C CA . ASN B 1 79 ? 7.73 -23.688 10.922 1 95.69 79 ASN B CA 1
ATOM 1871 C C . ASN B 1 79 ? 8.758 -22.594 11.133 1 95.69 79 ASN B C 1
ATOM 1873 O O . ASN B 1 79 ? 8.875 -22.047 12.234 1 95.69 79 ASN B O 1
ATOM 1877 N N . ARG B 1 80 ? 9.469 -22.203 10.078 1 97 80 ARG B N 1
ATOM 1878 C CA . ARG B 1 80 ? 10.469 -21.141 10.156 1 97 80 ARG B CA 1
ATOM 1879 C C . ARG B 1 80 ? 9.945 -19.859 9.531 1 97 80 ARG B C 1
ATOM 1881 O O . ARG B 1 80 ? 10.703 -18.906 9.328 1 97 80 ARG B O 1
ATOM 1888 N N . THR B 1 81 ? 8.75 -19.781 9.258 1 98.19 81 THR B N 1
ATOM 1889 C CA . THR B 1 81 ? 8.125 -18.672 8.539 1 98.19 81 THR B CA 1
ATOM 1890 C C . THR B 1 81 ? 8.352 -17.359 9.281 1 98.19 81 THR B C 1
ATOM 1892 O O . THR B 1 81 ? 8.773 -16.375 8.68 1 98.19 81 THR B O 1
ATOM 1895 N N . GLN B 1 82 ? 8.195 -17.375 10.617 1 98.31 82 GLN B N 1
ATOM 1896 C CA . GLN B 1 82 ? 8.281 -16.141 11.391 1 98.31 82 GLN B CA 1
ATOM 1897 C C . GLN B 1 82 ? 9.719 -15.617 11.43 1 98.31 82 GLN B C 1
ATOM 1899 O O . GLN B 1 82 ? 9.945 -14.406 11.367 1 98.31 82 GLN B O 1
ATOM 1904 N N . GLU B 1 83 ? 10.641 -16.484 11.469 1 98.5 83 GLU B N 1
ATOM 1905 C CA . GLU B 1 83 ? 12.047 -16.094 11.469 1 98.5 83 GLU B CA 1
ATOM 1906 C C . GLU B 1 83 ? 12.445 -15.453 10.141 1 98.5 83 GLU B C 1
ATOM 1908 O O . GLU B 1 83 ? 13.141 -14.445 10.117 1 98.5 83 GLU B O 1
ATOM 1913 N N . VAL B 1 84 ? 11.953 -16.016 9.07 1 98.75 84 VAL B N 1
ATOM 1914 C CA . VAL B 1 84 ? 12.266 -15.484 7.75 1 98.75 84 VAL B CA 1
ATOM 1915 C C . VAL B 1 84 ? 11.602 -14.125 7.57 1 98.75 84 VAL B C 1
ATOM 1917 O O . VAL B 1 84 ? 12.203 -13.195 7.031 1 98.75 84 VAL B O 1
ATOM 1920 N N . LEU B 1 85 ? 10.391 -13.969 8.094 1 98.81 85 LEU B N 1
ATOM 1921 C CA . LEU B 1 85 ? 9.688 -12.695 8.023 1 98.81 85 LEU B CA 1
ATOM 1922 C C . LEU B 1 85 ? 10.469 -11.602 8.758 1 98.81 85 LEU B C 1
ATOM 1924 O O . LEU B 1 85 ? 10.57 -10.477 8.273 1 98.81 85 LEU B O 1
ATOM 1928 N N . LYS B 1 86 ? 11.008 -11.953 9.875 1 98.75 86 LYS B N 1
ATOM 1929 C CA . LYS B 1 86 ? 11.805 -11 10.641 1 98.75 86 LYS B CA 1
ATOM 1930 C C . LYS B 1 86 ? 13.016 -10.531 9.836 1 98.75 86 LYS B C 1
ATOM 1932 O O . LYS B 1 86 ? 13.328 -9.336 9.805 1 98.75 86 LYS B O 1
ATOM 1937 N N . GLU B 1 87 ? 13.664 -11.461 9.188 1 98.75 87 GLU B N 1
ATOM 1938 C CA . GLU B 1 87 ? 14.828 -11.117 8.375 1 98.75 87 GLU B CA 1
ATOM 1939 C C . GLU B 1 87 ? 14.43 -10.258 7.176 1 98.75 87 GLU B C 1
ATOM 1941 O O . GLU B 1 87 ? 15.133 -9.305 6.828 1 98.75 87 GLU B O 1
ATOM 1946 N N . LEU B 1 88 ? 13.312 -10.594 6.562 1 98.88 88 LEU B N 1
ATOM 1947 C CA . LEU B 1 88 ? 12.805 -9.805 5.445 1 98.88 88 LEU B CA 1
ATOM 1948 C C . LEU B 1 88 ? 12.523 -8.367 5.871 1 98.88 88 LEU B C 1
ATOM 1950 O O . LEU B 1 88 ? 12.758 -7.43 5.105 1 98.88 88 LEU B O 1
ATOM 1954 N N . SER B 1 89 ? 12.055 -8.188 7.125 1 98.62 89 SER B N 1
ATOM 1955 C CA . SER B 1 89 ? 11.656 -6.879 7.625 1 98.62 89 SER B CA 1
ATOM 1956 C C . SER B 1 89 ? 12.859 -5.977 7.848 1 98.62 89 SER B C 1
ATOM 1958 O O . SER B 1 89 ? 12.719 -4.762 7.977 1 98.62 89 SER B O 1
ATOM 1960 N N . VAL B 1 90 ? 14.047 -6.531 7.824 1 98.38 90 VAL B N 1
ATOM 1961 C CA . VAL B 1 90 ? 15.281 -5.773 7.992 1 98.38 90 VAL B CA 1
ATOM 1962 C C . VAL B 1 90 ? 15.688 -5.145 6.66 1 98.38 90 VAL B C 1
ATOM 1964 O O . VAL B 1 90 ? 16.438 -4.168 6.629 1 98.38 90 VAL B O 1
ATOM 1967 N N . ILE B 1 91 ? 15.234 -5.703 5.582 1 98.69 91 ILE B N 1
ATOM 1968 C CA . ILE B 1 91 ? 15.523 -5.184 4.246 1 98.69 91 ILE B CA 1
ATOM 1969 C C . ILE B 1 91 ? 14.531 -4.086 3.891 1 98.69 91 ILE B C 1
ATOM 1971 O O . ILE B 1 91 ? 13.359 -4.363 3.605 1 98.69 91 ILE B O 1
ATOM 1975 N N . PRO B 1 92 ? 14.898 -2.873 3.822 1 98.5 92 PRO B N 1
ATOM 1976 C CA . PRO B 1 92 ? 13.961 -1.761 3.66 1 98.5 92 PRO B CA 1
ATOM 1977 C C . PRO B 1 92 ? 13.242 -1.783 2.312 1 98.5 92 PRO B C 1
ATOM 1979 O O . PRO B 1 92 ? 12.141 -1.243 2.186 1 98.5 92 PRO B O 1
ATOM 1982 N N . ASN B 1 93 ? 13.852 -2.494 1.381 1 98.88 93 ASN B N 1
ATOM 1983 C CA . ASN B 1 93 ? 13.266 -2.566 0.045 1 98.88 93 ASN B CA 1
ATOM 1984 C C . ASN B 1 93 ? 12.039 -3.469 0.017 1 98.88 93 ASN B C 1
ATOM 1986 O O . ASN B 1 93 ? 11.258 -3.43 -0.936 1 98.88 93 ASN B O 1
ATOM 1990 N N . VAL B 1 94 ? 11.93 -4.352 1.021 1 98.88 94 VAL B N 1
ATOM 1991 C CA . VAL B 1 94 ? 10.727 -5.16 1.166 1 98.88 94 VAL B CA 1
ATOM 1992 C C . VAL B 1 94 ? 9.609 -4.324 1.795 1 98.88 94 VAL B C 1
ATOM 1994 O O . VAL B 1 94 ? 9.625 -4.074 3.002 1 98.88 94 VAL B O 1
ATOM 1997 N N . ILE B 1 95 ? 8.625 -3.973 0.916 1 98.62 95 ILE B N 1
ATOM 1998 C CA . ILE B 1 95 ? 7.664 -3.006 1.425 1 98.62 95 ILE B CA 1
ATOM 1999 C C . ILE B 1 95 ? 6.367 -3.721 1.809 1 98.62 95 ILE B C 1
ATOM 2001 O O . ILE B 1 95 ? 5.523 -3.154 2.506 1 98.62 95 ILE B O 1
ATOM 2005 N N . GLU B 1 96 ? 6.188 -4.949 1.362 1 98.75 96 GLU B N 1
ATOM 2006 C CA . GLU B 1 96 ? 5.098 -5.82 1.787 1 98.75 96 GLU B CA 1
ATOM 2007 C C . GLU B 1 96 ? 5.574 -7.266 1.936 1 98.75 96 GLU B C 1
ATOM 2009 O O . GLU B 1 96 ? 6.43 -7.723 1.177 1 98.75 96 GLU B O 1
ATOM 2014 N N . ALA B 1 97 ? 5.047 -7.941 2.902 1 98.81 97 ALA B N 1
ATOM 2015 C CA . ALA B 1 97 ? 5.281 -9.367 3.125 1 98.81 97 ALA B CA 1
ATOM 2016 C C . ALA B 1 97 ? 4.074 -10.031 3.777 1 98.81 97 ALA B C 1
ATOM 2018 O O . ALA B 1 97 ? 3.521 -9.508 4.75 1 98.81 97 ALA B O 1
ATOM 2019 N N . SER B 1 98 ? 3.676 -11.094 3.221 1 98.69 98 SER B N 1
ATOM 2020 C CA . SER B 1 98 ? 2.521 -11.828 3.727 1 98.69 98 SER B CA 1
ATOM 2021 C C . SER B 1 98 ? 2.781 -13.336 3.736 1 98.69 98 SER B C 1
ATOM 2023 O O . SER B 1 98 ? 3.443 -13.859 2.84 1 98.69 98 SER B O 1
ATOM 2025 N N . VAL B 1 99 ? 2.229 -13.992 4.734 1 98.69 99 VAL B N 1
ATOM 2026 C CA . VAL B 1 99 ? 2.094 -15.445 4.68 1 98.69 99 VAL B CA 1
ATOM 2027 C C . VAL B 1 99 ? 0.902 -15.82 3.803 1 98.69 99 VAL B C 1
ATOM 2029 O O . VAL B 1 99 ? -0.214 -15.344 4.023 1 98.69 99 VAL B O 1
ATOM 2032 N N . ILE B 1 100 ? 1.157 -16.609 2.822 1 97.75 100 ILE B N 1
ATOM 2033 C CA . ILE B 1 100 ? 0.059 -16.844 1.887 1 97.75 100 ILE B CA 1
ATOM 2034 C C . ILE B 1 100 ? -0.233 -18.328 1.785 1 97.75 100 ILE B C 1
ATOM 2036 O O . ILE B 1 100 ? 0.603 -19.156 2.152 1 97.75 100 ILE B O 1
ATOM 2040 N N . SER B 1 101 ? -1.518 -18.484 1.287 1 95.19 101 SER B N 1
ATOM 2041 C CA . SER B 1 101 ? -1.921 -19.844 0.925 1 95.19 101 SER B CA 1
ATOM 2042 C C . SER B 1 101 ? -1.586 -20.156 -0.531 1 95.19 101 SER B C 1
ATOM 2044 O O . SER B 1 101 ? -1.448 -19.234 -1.347 1 95.19 101 SER B O 1
ATOM 2046 N N . GLY B 1 102 ? -1.012 -21.156 -0.884 1 91.75 102 GLY B N 1
ATOM 2047 C CA . GLY B 1 102 ? -0.708 -21.469 -2.271 1 91.75 102 GLY B CA 1
ATOM 2048 C C . GLY B 1 102 ? 0.636 -22.156 -2.447 1 91.75 102 GLY B C 1
ATOM 2049 O O . GLY B 1 102 ? 1.052 -22.953 -1.601 1 91.75 102 GLY B O 1
ATOM 2050 N N . LYS B 1 103 ? 1.179 -21.609 -3.576 1 92.75 103 LYS B N 1
ATOM 2051 C CA . LYS B 1 103 ? 2.398 -22.281 -4.004 1 92.75 103 LYS B CA 1
ATOM 2052 C C . LYS B 1 103 ? 3.584 -21.891 -3.133 1 92.75 103 LYS B C 1
ATOM 2054 O O . LYS B 1 103 ? 4.516 -22.672 -2.943 1 92.75 103 LYS B O 1
ATOM 2059 N N . TYR B 1 104 ? 3.545 -20.656 -2.525 1 97.62 104 TYR B N 1
ATOM 2060 C CA . TYR B 1 104 ? 4.656 -20.125 -1.737 1 97.62 104 TYR B CA 1
ATOM 2061 C C . TYR B 1 104 ? 4.285 -20.047 -0.261 1 97.62 104 TYR B C 1
ATOM 2063 O O . TYR B 1 104 ? 3.104 -20.016 0.088 1 97.62 104 TYR B O 1
ATOM 2071 N N . ASN B 1 105 ? 5.328 -20.031 0.562 1 98.5 105 ASN B N 1
ATOM 2072 C CA . ASN B 1 105 ? 5.102 -19.797 1.984 1 98.5 105 ASN B CA 1
ATOM 2073 C C . ASN B 1 105 ? 4.887 -18.312 2.279 1 98.5 105 ASN B C 1
ATOM 2075 O O . ASN B 1 105 ? 4.023 -17.953 3.082 1 98.5 105 ASN B O 1
ATOM 2079 N N . ILE B 1 106 ? 5.711 -17.484 1.647 1 98.75 106 ILE B N 1
ATOM 2080 C CA . ILE B 1 106 ? 5.684 -16.047 1.845 1 98.75 106 ILE B CA 1
ATOM 2081 C C . ILE B 1 106 ? 5.645 -15.336 0.49 1 98.75 106 ILE B C 1
ATOM 2083 O O . ILE B 1 106 ? 6.234 -15.812 -0.482 1 98.75 106 ILE B O 1
ATOM 2087 N N . PHE B 1 107 ? 4.93 -14.289 0.396 1 98.62 107 PHE B N 1
ATOM 2088 C CA . PHE B 1 107 ? 4.867 -13.422 -0.774 1 98.62 107 PHE B CA 1
ATOM 2089 C C . PHE B 1 107 ? 5.238 -11.992 -0.408 1 98.62 107 PHE B C 1
ATOM 2091 O O . PHE B 1 107 ? 4.711 -11.438 0.557 1 98.62 107 PHE B O 1
ATOM 2098 N N . CYS B 1 108 ? 6.16 -11.383 -1.185 1 98.5 108 CYS B N 1
ATOM 2099 C CA . CYS B 1 108 ? 6.676 -10.047 -0.882 1 98.5 108 CYS B CA 1
ATOM 2100 C C . CYS B 1 108 ? 6.539 -9.125 -2.086 1 98.5 108 CYS B C 1
ATOM 2102 O O . CYS B 1 108 ? 6.508 -9.586 -3.227 1 98.5 108 CYS B O 1
ATOM 2104 N N . LYS B 1 109 ? 6.391 -7.938 -1.827 1 98.81 109 LYS B N 1
ATOM 2105 C CA . LYS B 1 109 ? 6.57 -6.863 -2.799 1 98.81 109 LYS B CA 1
ATOM 2106 C C . LYS B 1 109 ? 7.855 -6.086 -2.527 1 98.81 109 LYS B C 1
ATOM 2108 O O . LYS B 1 109 ? 8.094 -5.652 -1.399 1 98.81 109 LYS B O 1
ATOM 2113 N N . VAL B 1 110 ? 8.672 -5.883 -3.525 1 98.81 110 VAL B N 1
ATOM 2114 C CA . VAL B 1 110 ? 9.969 -5.234 -3.395 1 98.81 110 VAL B CA 1
ATOM 2115 C C . VAL B 1 110 ? 10.047 -4.035 -4.336 1 98.81 110 VAL B C 1
ATOM 2117 O O . VAL B 1 110 ? 9.578 -4.102 -5.477 1 98.81 110 VAL B O 1
ATOM 2120 N N . ARG B 1 111 ? 10.602 -3.006 -3.836 1 98.69 111 ARG B N 1
ATOM 2121 C CA . ARG B 1 111 ? 10.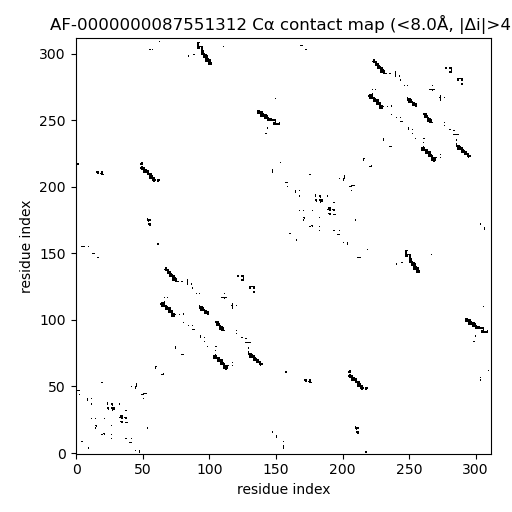93 -1.839 -4.652 1 98.69 111 ARG B CA 1
ATOM 2122 C C . ARG B 1 111 ? 12.43 -1.608 -4.707 1 98.69 111 ARG B C 1
ATOM 2124 O O . ARG B 1 111 ? 13.125 -1.751 -3.695 1 98.69 111 ARG B O 1
ATOM 2131 N N . ALA B 1 112 ? 12.93 -1.376 -5.84 1 98.62 112 ALA B N 1
ATOM 2132 C CA . ALA B 1 112 ? 14.359 -1.169 -6.074 1 98.62 112 ALA B CA 1
ATOM 2133 C C . ALA B 1 112 ? 14.594 -0.036 -7.07 1 98.62 112 ALA B C 1
ATOM 2135 O O . ALA B 1 112 ? 13.641 0.481 -7.664 1 98.62 112 ALA B O 1
ATOM 2136 N N . LYS B 1 113 ? 15.836 0.341 -7.242 1 97.88 113 LYS B N 1
ATOM 2137 C CA . LYS B 1 113 ? 16.188 1.419 -8.164 1 97.88 113 LYS B CA 1
ATOM 2138 C C . LYS B 1 113 ? 16.094 0.956 -9.617 1 97.88 113 LYS B C 1
ATOM 2140 O O . LYS B 1 113 ? 15.578 1.673 -10.469 1 97.88 113 LYS B O 1
ATOM 2145 N N . ASN B 1 114 ? 16.641 -0.164 -9.844 1 97.31 114 ASN B N 1
ATOM 2146 C CA . ASN B 1 114 ? 16.75 -0.752 -11.172 1 97.31 114 ASN B CA 1
ATOM 2147 C C . ASN B 1 114 ? 16.969 -2.262 -11.102 1 97.31 114 ASN B C 1
ATOM 2149 O O . ASN B 1 114 ? 16.906 -2.852 -10.023 1 97.31 114 ASN B O 1
ATOM 2153 N N . THR B 1 115 ? 17.25 -2.814 -12.242 1 97.44 115 THR B N 1
ATOM 2154 C CA . THR B 1 115 ? 17.375 -4.266 -12.32 1 97.44 115 THR B CA 1
ATOM 2155 C C . THR B 1 115 ? 18.547 -4.758 -11.484 1 97.44 115 THR B C 1
ATOM 2157 O O . THR B 1 115 ? 18.438 -5.766 -10.789 1 97.44 115 THR B O 1
ATOM 2160 N N . ASP B 1 116 ? 19.641 -4.031 -11.477 1 98.19 116 ASP B N 1
ATOM 2161 C CA . ASP B 1 116 ? 20.812 -4.438 -10.719 1 98.19 116 ASP B CA 1
ATOM 2162 C C . ASP B 1 116 ? 20.547 -4.383 -9.211 1 98.19 116 ASP B C 1
ATOM 2164 O O . ASP B 1 116 ? 20.922 -5.293 -8.477 1 98.19 116 ASP B O 1
ATOM 2168 N N . ASP B 1 117 ? 19.953 -3.318 -8.836 1 98.38 117 ASP B N 1
ATOM 2169 C CA . ASP B 1 117 ? 19.562 -3.182 -7.434 1 98.38 117 ASP B CA 1
ATOM 2170 C C . ASP B 1 117 ? 18.578 -4.277 -7.02 1 98.38 117 ASP B C 1
ATOM 2172 O O . ASP B 1 117 ? 18.719 -4.863 -5.941 1 98.38 117 ASP B O 1
ATOM 2176 N N . ALA B 1 118 ? 17.656 -4.609 -7.875 1 98.5 118 ALA B N 1
ATOM 2177 C CA . ALA B 1 118 ? 16.688 -5.672 -7.613 1 98.5 118 ALA B CA 1
ATOM 2178 C C . ALA B 1 118 ? 17.375 -7.02 -7.457 1 98.5 118 ALA B C 1
ATOM 2180 O O . ALA B 1 118 ? 17.062 -7.793 -6.555 1 98.5 118 ALA B O 1
ATOM 2181 N N . LYS B 1 119 ? 18.281 -7.266 -8.305 1 98.31 119 LYS B N 1
ATOM 2182 C CA . LYS B 1 119 ? 19.047 -8.508 -8.219 1 98.31 119 LYS B CA 1
ATOM 2183 C C . LYS B 1 119 ? 19.75 -8.633 -6.871 1 98.31 119 LYS B C 1
ATOM 2185 O O . LYS B 1 119 ? 19.703 -9.688 -6.238 1 98.31 119 LYS B O 1
ATOM 2190 N N . ARG B 1 120 ? 20.359 -7.562 -6.422 1 98.44 120 ARG B N 1
ATOM 2191 C CA . ARG B 1 120 ? 21.047 -7.551 -5.129 1 98.44 120 ARG B CA 1
ATOM 2192 C C . ARG B 1 120 ? 20.062 -7.871 -3.996 1 98.44 120 ARG B C 1
ATOM 2194 O O . ARG B 1 120 ? 20.375 -8.672 -3.113 1 98.44 120 ARG B O 1
ATOM 2201 N N . ILE B 1 121 ? 18.953 -7.254 -4.039 1 98.69 121 ILE B N 1
ATOM 2202 C CA . ILE B 1 121 ? 17.953 -7.449 -2.996 1 98.69 121 ILE B CA 1
ATOM 2203 C C . ILE B 1 121 ? 17.453 -8.891 -3.02 1 98.69 121 ILE B C 1
ATOM 2205 O O . ILE B 1 121 ? 17.297 -9.523 -1.968 1 98.69 121 ILE B O 1
ATOM 2209 N N . ILE B 1 122 ? 17.203 -9.422 -4.207 1 98.5 122 ILE B N 1
ATOM 2210 C CA . ILE B 1 122 ? 16.719 -10.797 -4.348 1 98.5 122 ILE B CA 1
ATOM 2211 C C . ILE B 1 122 ? 17.766 -11.766 -3.809 1 98.5 122 ILE B C 1
ATOM 2213 O O . ILE B 1 122 ? 17.422 -12.734 -3.125 1 98.5 122 ILE B O 1
ATOM 2217 N N . TYR B 1 123 ? 19.016 -11.5 -4.059 1 98.44 123 TYR B N 1
ATOM 2218 C CA . TYR B 1 123 ? 20.094 -12.328 -3.523 1 98.44 123 TYR B CA 1
ATOM 2219 C C . TYR B 1 123 ? 20.109 -12.273 -2 1 98.44 123 TYR B C 1
ATOM 2221 O O . TYR B 1 123 ? 20.359 -13.281 -1.339 1 98.44 123 TYR B O 1
ATOM 2229 N N . GLN B 1 124 ? 19.906 -11.07 -1.454 1 98.62 124 GLN B N 1
ATOM 2230 C CA . GLN B 1 124 ? 19.812 -10.938 -0.005 1 98.62 124 GLN B CA 1
ATOM 2231 C C . GLN B 1 124 ? 18.703 -11.82 0.559 1 98.62 124 GLN B C 1
ATOM 2233 O O . GLN B 1 124 ? 18.875 -12.461 1.599 1 98.62 124 GLN B O 1
ATOM 2238 N N . ILE B 1 125 ? 17.625 -11.883 -0.149 1 98.81 125 ILE B N 1
ATOM 2239 C CA . ILE B 1 125 ? 16.5 -12.703 0.276 1 98.81 125 ILE B CA 1
ATOM 2240 C C . ILE B 1 125 ? 16.859 -14.18 0.159 1 98.81 125 ILE B C 1
ATOM 2242 O O . ILE B 1 125 ? 16.594 -14.969 1.072 1 98.81 125 ILE B O 1
ATOM 2246 N N . ASP B 1 126 ? 17.484 -14.547 -0.908 1 98.44 126 ASP B N 1
ATOM 2247 C CA . ASP B 1 126 ? 17.906 -15.922 -1.151 1 98.44 126 ASP B CA 1
ATOM 2248 C C . ASP B 1 126 ? 18.859 -16.406 -0.061 1 98.44 126 ASP B C 1
ATOM 2250 O O . ASP B 1 126 ? 18.875 -17.594 0.274 1 98.44 126 ASP B O 1
ATOM 2254 N N . ASP B 1 127 ? 19.562 -15.516 0.503 1 98.44 127 ASP B N 1
ATOM 2255 C CA . ASP B 1 127 ? 20.625 -15.867 1.453 1 98.44 127 ASP B CA 1
ATOM 2256 C C . ASP B 1 127 ? 20.047 -16.047 2.859 1 98.44 127 ASP B C 1
ATOM 2258 O O . ASP B 1 127 ? 20.75 -16.5 3.766 1 98.44 127 ASP B O 1
ATOM 2262 N N . ILE B 1 128 ? 18.875 -15.641 3.086 1 98.62 128 ILE B N 1
ATOM 2263 C CA . ILE B 1 128 ? 18.266 -15.805 4.402 1 98.62 128 ILE B CA 1
ATOM 2264 C C . ILE B 1 128 ? 18.188 -17.297 4.754 1 98.62 128 ILE B C 1
ATOM 2266 O O . ILE B 1 128 ? 17.797 -18.109 3.92 1 98.62 128 ILE B O 1
ATOM 2270 N N . GLN B 1 129 ? 18.469 -17.594 5.938 1 98.06 129 GLN B N 1
ATOM 2271 C CA . GLN B 1 129 ? 18.375 -18.969 6.406 1 98.06 129 GLN B CA 1
ATOM 2272 C C . GLN B 1 129 ? 16.953 -19.5 6.238 1 98.06 129 GLN B C 1
ATOM 2274 O O . GLN B 1 129 ? 15.977 -18.812 6.539 1 98.06 129 GLN B O 1
ATOM 2279 N N . ASP B 1 130 ? 16.797 -20.719 5.68 1 98 130 ASP B N 1
ATOM 2280 C CA . ASP B 1 130 ? 15.555 -21.469 5.555 1 98 130 ASP B CA 1
ATOM 2281 C C . ASP B 1 130 ? 14.773 -21.047 4.316 1 98 130 ASP B C 1
ATOM 2283 O O . ASP B 1 130 ? 13.688 -21.562 4.047 1 98 130 ASP B O 1
ATOM 2287 N N . VAL B 1 131 ? 15.367 -20.109 3.545 1 98.69 131 VAL B N 1
ATOM 2288 C CA . VAL B 1 131 ? 14.82 -19.875 2.211 1 98.69 131 VAL B CA 1
ATOM 2289 C C . VAL B 1 131 ? 15.352 -20.938 1.242 1 98.69 131 VAL B C 1
ATOM 2291 O O . VAL B 1 131 ? 16.562 -21.031 1.011 1 98.69 131 VAL B O 1
ATOM 2294 N N . MET B 1 132 ? 14.461 -21.688 0.761 1 98.44 132 MET B N 1
ATOM 2295 C CA . MET B 1 132 ? 14.828 -22.75 -0.18 1 98.44 132 MET B CA 1
ATOM 2296 C C . MET B 1 132 ? 15.008 -22.188 -1.587 1 98.44 132 MET B C 1
ATOM 2298 O O . MET B 1 132 ? 15.992 -22.484 -2.26 1 98.44 132 MET B O 1
ATOM 2302 N N . ARG B 1 133 ? 14.078 -21.359 -1.988 1 97.44 133 ARG B N 1
ATOM 2303 C CA . ARG B 1 133 ? 14.109 -20.75 -3.312 1 97.44 133 ARG B CA 1
ATOM 2304 C C . ARG B 1 133 ? 13.148 -19.562 -3.395 1 97.44 133 ARG B C 1
ATOM 2306 O O . ARG B 1 133 ? 12.211 -19.469 -2.596 1 97.44 133 ARG B O 1
ATOM 2313 N N . THR B 1 134 ? 13.43 -18.719 -4.285 1 98.25 134 THR B N 1
ATOM 2314 C CA . THR B 1 134 ? 12.539 -17.594 -4.566 1 98.25 134 THR B CA 1
ATOM 2315 C C . THR B 1 134 ? 12.148 -17.578 -6.039 1 98.25 134 THR B C 1
ATOM 2317 O O . THR B 1 134 ? 12.891 -18.062 -6.895 1 98.25 134 THR B O 1
ATOM 2320 N N . GLU B 1 135 ? 10.984 -17.141 -6.344 1 97.81 135 GLU B N 1
ATOM 2321 C CA . GLU B 1 135 ? 10.508 -16.828 -7.688 1 97.81 135 GLU B CA 1
ATOM 2322 C C . GLU B 1 135 ? 10.117 -15.352 -7.801 1 97.81 135 GLU B C 1
ATOM 2324 O O . GLU B 1 135 ? 9.305 -14.859 -7.012 1 97.81 135 GLU B O 1
ATOM 2329 N N . SER B 1 136 ? 10.711 -14.719 -8.797 1 97.69 136 SER B N 1
ATOM 2330 C CA . SER B 1 136 ? 10.484 -13.281 -8.93 1 97.69 136 SER B CA 1
ATOM 2331 C C . SER B 1 136 ? 9.625 -12.977 -10.156 1 97.69 136 SER B C 1
ATOM 2333 O O . SER B 1 136 ? 9.797 -13.586 -11.211 1 97.69 136 SER B O 1
ATOM 2335 N N . MET B 1 137 ? 8.672 -12.078 -9.992 1 97.69 137 MET B N 1
ATOM 2336 C CA . MET B 1 137 ? 7.852 -11.516 -11.062 1 97.69 137 MET B CA 1
ATOM 2337 C C . MET B 1 137 ? 7.973 -9.992 -11.102 1 97.69 137 MET B C 1
ATOM 2339 O O . MET B 1 137 ? 7.746 -9.32 -10.094 1 97.69 137 MET B O 1
ATOM 2343 N N . ILE B 1 138 ? 8.266 -9.523 -12.258 1 98.25 138 ILE B N 1
ATOM 2344 C CA . ILE B 1 138 ? 8.492 -8.094 -12.391 1 98.25 138 ILE B CA 1
ATOM 2345 C C . ILE B 1 138 ? 7.168 -7.387 -12.688 1 98.25 138 ILE B C 1
ATOM 2347 O O . ILE B 1 138 ? 6.383 -7.848 -13.516 1 98.25 138 ILE B O 1
ATOM 2351 N N . SER B 1 139 ? 6.887 -6.273 -12.008 1 98.56 139 SER B N 1
ATOM 2352 C CA . SER B 1 139 ? 5.793 -5.383 -12.375 1 98.56 139 SER B CA 1
ATOM 2353 C C . SER B 1 139 ? 6.18 -4.484 -13.547 1 98.56 139 SER B C 1
ATOM 2355 O O . SER B 1 139 ? 6.938 -3.527 -13.375 1 98.56 139 SER B O 1
ATOM 2357 N N . MET B 1 140 ? 5.648 -4.816 -14.648 1 97.69 140 MET B N 1
ATOM 2358 C CA . MET B 1 140 ? 5.941 -4.02 -15.836 1 97.69 140 MET B CA 1
ATOM 2359 C C . MET B 1 140 ? 5.211 -2.684 -15.797 1 97.69 140 MET B C 1
ATOM 2361 O O . MET B 1 140 ? 5.664 -1.702 -16.391 1 97.69 140 MET B O 1
ATOM 2365 N N . GLU B 1 141 ? 4.094 -2.703 -15.102 1 97.56 141 GLU B N 1
ATOM 2366 C CA . GLU B 1 141 ? 3.27 -1.519 -14.898 1 97.56 141 GLU B CA 1
ATOM 2367 C C . GLU B 1 141 ? 2.447 -1.637 -13.617 1 97.56 141 GLU B C 1
ATOM 2369 O O . GLU B 1 141 ? 1.637 -2.555 -13.477 1 97.56 141 GLU B O 1
ATOM 2374 N N . GLU B 1 142 ? 2.74 -0.751 -12.703 1 97.5 142 GLU B N 1
ATOM 2375 C CA . GLU B 1 142 ? 1.819 -0.608 -11.578 1 97.5 142 GLU B CA 1
ATOM 2376 C C . GLU B 1 142 ? 0.621 0.259 -11.953 1 97.5 142 GLU B C 1
ATOM 2378 O O . GLU B 1 142 ? 0.721 1.487 -11.977 1 97.5 142 GLU B O 1
ATOM 2383 N N . TYR B 1 143 ? -0.495 -0.347 -12.211 1 98.19 143 TYR B N 1
ATOM 2384 C CA . TYR B 1 143 ? -1.661 0.366 -12.727 1 98.19 143 TYR B CA 1
ATOM 2385 C C . TYR B 1 143 ? -2.4 1.077 -11.594 1 98.19 143 TYR B C 1
ATOM 2387 O O . TYR B 1 143 ? -2.809 2.23 -11.742 1 98.19 143 TYR B O 1
ATOM 2395 N N . LEU B 1 144 ? -2.568 0.421 -10.469 1 96.75 144 LEU B N 1
ATOM 2396 C CA . LEU B 1 144 ? -3.211 1.024 -9.312 1 96.75 144 LEU B CA 1
ATOM 2397 C C . LEU B 1 144 ? -2.643 0.455 -8.016 1 96.75 144 LEU B C 1
ATOM 2399 O O . LEU B 1 144 ? -2.307 -0.729 -7.949 1 96.75 144 LEU B O 1
ATOM 2403 N N . SER B 1 145 ? -2.414 1.287 -7.074 1 96.94 145 SER B N 1
ATOM 2404 C CA . SER B 1 145 ? -1.94 0.963 -5.734 1 96.94 145 SER B CA 1
ATOM 2405 C C . SER B 1 145 ? -2.441 1.978 -4.711 1 96.94 145 SER B C 1
ATOM 2407 O O . SER B 1 145 ? -1.747 2.949 -4.402 1 96.94 145 SER B O 1
ATOM 2409 N N . ASP B 1 146 ? -3.664 1.72 -4.223 1 96.44 146 ASP B N 1
ATOM 2410 C CA . ASP B 1 146 ? -4.32 2.66 -3.318 1 96.44 146 ASP B CA 1
ATOM 2411 C C . ASP B 1 146 ? -5.23 1.929 -2.334 1 96.44 146 ASP B C 1
ATOM 2413 O O . ASP B 1 146 ? -6.352 1.551 -2.68 1 96.44 146 ASP B O 1
ATOM 2417 N N . LYS B 1 147 ? -4.781 1.822 -1.129 1 96.06 147 LYS B N 1
ATOM 2418 C CA . LYS B 1 147 ? -5.547 1.107 -0.113 1 96.06 147 LYS B CA 1
ATOM 2419 C C . LYS B 1 147 ? -6.844 1.839 0.213 1 96.06 147 LYS B C 1
ATOM 2421 O O . LYS B 1 147 ? -7.855 1.21 0.537 1 96.06 147 LYS B O 1
ATOM 2426 N N . ASN B 1 148 ? -6.863 3.127 0.032 1 97 148 ASN B N 1
ATOM 2427 C CA . ASN B 1 148 ? -7.992 3.918 0.505 1 97 148 ASN B CA 1
ATOM 2428 C C . ASN B 1 148 ? -9.148 3.902 -0.495 1 97 148 ASN B C 1
ATOM 2430 O O . ASN B 1 148 ? -10.258 4.332 -0.176 1 97 148 ASN B O 1
ATOM 2434 N N . ARG B 1 149 ? -8.898 3.363 -1.664 1 97.06 149 ARG B N 1
ATOM 2435 C CA . ARG B 1 149 ? -10.031 3.24 -2.578 1 97.06 149 ARG B CA 1
ATOM 2436 C C . ARG B 1 149 ? -11.086 2.287 -2.021 1 97.06 149 ARG B C 1
ATOM 2438 O O . ARG B 1 149 ? -12.242 2.328 -2.434 1 97.06 149 ARG B O 1
ATOM 2445 N N . LEU B 1 150 ? -10.68 1.47 -0.997 1 98.25 150 LEU B N 1
ATOM 2446 C CA . LEU B 1 150 ? -11.578 0.513 -0.36 1 98.25 150 LEU B CA 1
ATOM 2447 C C . LEU B 1 150 ? -12.742 1.229 0.317 1 98.25 150 LEU B C 1
ATOM 2449 O O . LEU B 1 150 ? -13.789 0.626 0.563 1 98.25 150 LEU B O 1
ATOM 2453 N N . ILE B 1 151 ? -12.57 2.508 0.585 1 97.31 151 ILE B N 1
ATOM 2454 C CA . ILE B 1 151 ? -13.617 3.293 1.228 1 97.31 151 ILE B CA 1
ATOM 2455 C C . ILE B 1 151 ? -14.883 3.254 0.378 1 97.31 151 ILE B C 1
ATOM 2457 O O . ILE B 1 151 ? -16 3.303 0.909 1 97.31 151 ILE B O 1
ATOM 2461 N N . ASN B 1 152 ? -14.711 3.035 -0.938 1 97.19 152 ASN B N 1
ATOM 2462 C CA . ASN B 1 152 ? -15.836 3.02 -1.866 1 97.19 152 ASN B CA 1
ATOM 2463 C C . ASN B 1 152 ? -16.609 1.702 -1.793 1 97.19 152 ASN B C 1
ATOM 2465 O O . ASN B 1 152 ? -17.719 1.598 -2.311 1 97.19 152 ASN B O 1
ATOM 2469 N N . ALA B 1 153 ? -16.047 0.737 -1.159 1 97 153 ALA B N 1
ATOM 2470 C CA . ALA B 1 153 ? -16.719 -0.553 -1.01 1 97 153 ALA B CA 1
ATOM 2471 C C . ALA B 1 153 ? -17.594 -0.574 0.239 1 97 153 ALA B C 1
ATOM 2473 O O . ALA B 1 153 ? -18.438 -1.463 0.4 1 97 153 ALA B O 1
ATOM 2474 N N . ILE B 1 154 ? -17.328 0.365 1.144 1 95.12 154 ILE B N 1
ATOM 2475 C CA . ILE B 1 154 ? -18.031 0.368 2.426 1 95.12 154 ILE B CA 1
ATOM 2476 C C . ILE B 1 154 ? -19.484 0.787 2.223 1 95.12 154 ILE B C 1
ATOM 2478 O O . ILE B 1 154 ? -19.75 1.854 1.666 1 95.12 154 ILE B O 1
ATOM 2482 N N . THR B 1 155 ? -20.328 -0.084 2.607 1 88 155 THR B N 1
ATOM 2483 C CA . THR B 1 155 ? -21.766 0.185 2.555 1 88 155 THR B CA 1
ATOM 2484 C C . THR B 1 155 ? -22.328 0.393 3.957 1 88 155 THR B C 1
ATOM 2486 O O . THR B 1 155 ? -22.047 -0.395 4.863 1 88 155 THR B O 1
ATOM 2489 N N . ILE B 1 156 ? -22.984 1.53 4.129 1 87.56 156 ILE B N 1
ATOM 2490 C CA . ILE B 1 156 ? -23.641 1.814 5.402 1 87.56 156 ILE B CA 1
ATOM 2491 C C . ILE B 1 156 ? -25.125 1.506 5.301 1 87.56 156 ILE B C 1
ATOM 2493 O O . ILE B 1 156 ? -25.766 1.786 4.281 1 87.56 156 ILE B O 1
#

Nearest PDB structures (foldseek):
  2cg4-assembly1_A  TM=9.590E-01  e=1.642E-15  Escherichia coli
  2w25-assembly1_B  TM=8.963E-01  e=1.489E-11  Mycobacterium tuberculosis H37Rv
  2w29-assembly1_B  TM=8.958E-01  e=6.658E-11  Mycobacterium tuberculosis H37Rv
  2ivm-assembly1_A  TM=8.706E-01  e=1.595E-10  Mycobacterium tuberculosis H37Rv
  2qz8-assembly1_B-2  TM=8.006E-01  e=2.978E-10  Mycobacterium tuberculosis H37Rv

Foldseek 3Di:
DQDDDDPLLLQLLVVCLVPVPDQLCVSCVVVVHHSVVSVVSVVVCVVNVNDVDDDDDDDCVVVQFDWKKKKAWAFQDLVCLVVLVVQLVVPVQFPDKDQDPDDGRMMTMGIANDDVRVVVSLVSSCPDHGGPDMDMDTPPDDPDDDPSVCSVVDDD/DQDDDDPLLLQLLVVCLVPVPPQLCNSCVVVVHHSVVSVVSVVVCVVNVNDVDDDDDDDCVVVQFDWKKKKAWAFQDLVCLVVLVVQLVVDVQFPDKDQDPDDGRMMTMGIANDDVRVVVSLVSSCPDHGGPDMDMDTPPDDPDDDPSVCSVVDDD

Solvent-accessible surface area (backbone atoms only — not comparable to full-atom values): 16743 Å² total; per-residue (Å²): 132,86,71,75,74,46,70,65,55,49,51,52,49,52,51,30,61,75,36,53,77,62,52,53,59,57,53,12,62,76,69,73,51,52,41,65,57,47,52,52,53,53,49,50,35,38,75,64,50,31,40,74,50,57,37,54,36,66,38,49,56,69,71,50,38,67,30,39,34,37,36,36,32,31,53,71,46,77,91,46,51,67,61,42,49,55,58,47,67,69,40,32,38,49,27,28,34,24,35,36,49,68,95,31,51,32,41,32,36,35,50,22,50,38,71,68,51,38,52,52,53,51,49,56,54,54,64,39,77,56,42,64,49,73,47,80,27,43,43,80,37,78,76,43,80,40,74,69,49,36,62,73,58,65,78,119,130,87,71,76,75,46,70,66,54,51,51,52,48,54,51,30,61,75,35,52,77,61,52,52,58,58,53,12,62,76,68,73,51,52,41,65,55,47,52,52,51,53,49,51,35,37,75,62,50,32,42,74,49,57,38,53,36,67,37,49,54,69,72,49,37,68,30,40,34,39,36,36,30,32,53,72,48,79,90,45,51,67,62,42,50,56,56,47,66,70,38,31,37,47,27,28,34,25,36,34,49,70,95,30,51,32,42,31,36,35,50,22,50,37,71,67,51,38,51,53,53,51,49,55,54,54,65,38,78,57,42,66,48,70,47,80,27,41,44,80,36,78,77,43,81,42,74,68,48,36,63,73,59,65,79,120

Sequence (312 aa):
MNYQLDEIDKKILDFLVENTRMPFTEIAKQMDVSAGTIHVRVKKMEDAGIILGSSLNIDYGKLDYHFTAFIGVLLTKSNRTQEVLKELSVIPNVIEASVISGKYNIFCKVRAKNTDDAKRIIYQIDDIQDVMRTESMISMEEYLSDKNRLINAITIMNYQLDEIDKKILDFLVENTRMPFTEIAKQMDVSAGTIHVRVKKMEDAGIILGSSLNIDYGKLDYHFTAFIGVLLTKSNRTQEVLKELSVIPNVIEASVISGKYNIFCKVRAKNTDDAKRIIYQIDDIQDVMRTESMISMEEYLSDKNRLINAITI

Radius of gyration: 20.75 Å; Cα contacts (8 Å, |Δi|>4): 549; chains: 2; bounding box: 47×54×48 Å

Secondary structure (DSSP, 8-state):
--PPP-HHHHHHHHHHHH-TT--HHHHHHHHTS-HHHHHHHHHHHHHTTSEEEEEEEE-GGGGT--EEEEEEEEES-GGGHHHHHHHHHHSTTEEEEEEESSS-SEEEEEEESSHHHHHHHHHHHHTSTTEEEEEEEEEEEEEEE-GGGGGGG---/--PPP-HHHHHHHHHHHH-TT--HHHHHHHHTS-HHHHHHHHHHHHHTTSEEEEEEEE-GGGGT--EEEEEEEEES-GGGHHHHHHHHHHSTTEEEEEEESSS-SEEEEEEESSHHHHHHHHHHHHTSTTEEEEEEEEEEEEEEE-GGGGGGG---

pLDDT: mean 96.7, std 4.78, range [52.28, 98.88]

InterPro domains:
  IPR000485 AsnC-type HTH domain [PF13404] (5-46)
  IPR000485 AsnC-type HTH domain [PR00033] (5-21)
  IPR000485 AsnC-type HTH domain [PR00033] (21-32)
  IPR000485 AsnC-type HTH domain [PR00033] (32-51)
  IPR000485 AsnC-type HTH domain [PS50956] (5-66)
  IPR011008 Dimeric alpha-beta barrel [SSF54909] (65-146)
  IPR011991 ArsR-like helix-turn-helix domain [cd00090] (6-51)
  IPR019887 Transcription regulator AsnC/Lrp, ligand binding domain [PF01037] (68-146)
  IPR019888 Transcription regulator AsnC-like [SM00344] (5-112)
  IPR036388 Winged helix-like DNA-binding domain superfamily [G3DSA:1.10.10.10] (1-55)
  IPR036390 Winged helix DNA-binding domain superfamily [SSF46785] (3-65)